Protein AF-A0A453P0H4-F1 (afdb_monomer)

Sequence (192 aa):
GTLDEPIKSQIISVLSLSHDERESWRRAFYHGPAFPTMSKILLGNIALKWLRQIHNTVRKEVYDSFFVRGPPTEVIQALVPALSQNENSKEDHNIFCLNIERLLILCLLENKGVGQIVAEFMFLNKHNDGVLNPDRTTFISRLAQLLASVPDKARMGASSALTASSFFKSVVSQLLVRAEEAAIESSANKEF

Organism: Aegilops tauschii subsp. strangulata (NCBI:txid200361)

Mean predicted aligned error: 8.61 Å

Nearest PDB structures (foldseek):
  4oyd-assembly2_D  TM=3.929E-01  e=6.342E+00  synthetic construct
  8bqs-assembly1_A8  TM=2.628E-01  e=3.756E+00  Tetrahymena thermophila SB210
  8uic-assembly1_T  TM=2.381E-01  e=4.131E+00  Drosophila melanogaster

InterPro domains:
  IPR051970 Telomere Length Regulation TEL2 [PTHR15830] (18-187)

Structure (mmCIF, N/CA/C/O backbone):
data_AF-A0A453P0H4-F1
#
_entry.id   AF-A0A453P0H4-F1
#
loop_
_atom_site.group_PDB
_atom_site.id
_atom_site.type_symbol
_atom_site.label_atom_id
_atom_site.label_alt_id
_atom_site.label_comp_id
_atom_site.label_asym_id
_atom_site.label_entity_id
_atom_site.label_seq_id
_atom_site.pdbx_PDB_ins_code
_atom_site.Cartn_x
_atom_site.Cartn_y
_atom_site.Cartn_z
_atom_site.occupancy
_atom_site.B_iso_or_equiv
_atom_site.auth_seq_id
_atom_site.auth_comp_id
_atom_site.auth_asym_id
_atom_site.auth_atom_id
_atom_site.pdbx_PDB_model_num
ATOM 1 N N . GLY A 1 1 ? -6.564 -26.591 21.663 1.00 39.91 1 GLY A N 1
ATOM 2 C CA . GLY A 1 1 ? -7.314 -27.007 20.468 1.00 39.91 1 GLY A CA 1
ATOM 3 C C . GLY A 1 1 ? -6.392 -27.817 19.595 1.00 39.91 1 GLY A C 1
ATOM 4 O O . GLY A 1 1 ? -5.391 -27.282 19.142 1.00 39.91 1 GLY A O 1
ATOM 5 N N . THR A 1 2 ? -6.658 -29.108 19.454 1.00 47.84 2 THR A N 1
ATOM 6 C CA . THR A 1 2 ? -5.896 -30.023 18.600 1.00 47.84 2 THR A CA 1
ATOM 7 C C . THR A 1 2 ? -6.342 -29.801 17.160 1.00 47.84 2 THR A C 1
ATOM 9 O O . THR A 1 2 ? -7.517 -29.973 16.856 1.00 47.84 2 THR A O 1
ATOM 12 N N . LEU A 1 3 ? -5.430 -29.347 16.295 1.00 51.34 3 LEU A N 1
ATOM 13 C CA . LEU A 1 3 ? -5.695 -29.259 14.858 1.00 51.34 3 LEU A CA 1
ATOM 14 C C . LEU A 1 3 ? -6.060 -30.650 14.326 1.00 51.34 3 LEU A C 1
ATOM 16 O O . LEU A 1 3 ? -5.331 -31.608 14.596 1.00 51.34 3 LEU A O 1
ATOM 20 N N . ASP A 1 4 ? -7.162 -30.717 13.584 1.00 68.19 4 ASP A N 1
ATOM 21 C CA . ASP A 1 4 ? -7.709 -31.942 13.005 1.00 68.19 4 ASP A CA 1
ATOM 22 C C . ASP A 1 4 ? -6.695 -32.589 12.038 1.00 68.19 4 ASP A C 1
ATOM 24 O O . ASP A 1 4 ? -6.028 -31.891 11.265 1.00 68.19 4 ASP A O 1
ATOM 28 N N . GLU A 1 5 ? -6.555 -33.918 12.088 1.00 66.81 5 GLU A N 1
ATOM 29 C CA . GLU A 1 5 ? -5.586 -34.702 11.290 1.00 66.81 5 GLU A CA 1
ATOM 30 C C . GLU A 1 5 ? -5.612 -34.396 9.773 1.00 66.81 5 GLU A C 1
ATOM 32 O O . GLU A 1 5 ? -4.540 -34.252 9.174 1.00 66.81 5 GLU A O 1
ATOM 37 N N . PRO A 1 6 ? -6.779 -34.179 9.129 1.00 62.62 6 PRO A N 1
ATOM 38 C CA . PRO A 1 6 ? -6.831 -33.819 7.713 1.00 62.62 6 PRO A CA 1
ATOM 39 C C . PRO A 1 6 ? -6.143 -32.482 7.416 1.00 62.62 6 PRO A C 1
ATOM 41 O O . PRO A 1 6 ? -5.400 -32.366 6.443 1.00 62.62 6 PRO A O 1
ATOM 44 N N . ILE A 1 7 ? -6.322 -31.483 8.284 1.00 59.56 7 ILE A N 1
ATOM 45 C CA . ILE A 1 7 ? -5.723 -30.153 8.115 1.00 59.56 7 ILE A CA 1
ATOM 46 C C . ILE A 1 7 ? -4.207 -30.239 8.313 1.00 59.56 7 ILE A C 1
ATOM 48 O O . ILE A 1 7 ? -3.450 -29.653 7.541 1.00 59.56 7 ILE A O 1
ATOM 52 N N . LYS A 1 8 ? -3.740 -31.023 9.294 1.00 59.09 8 LYS A N 1
ATOM 53 C CA . LYS A 1 8 ? -2.304 -31.292 9.468 1.00 59.09 8 LYS A CA 1
ATOM 54 C C . LYS A 1 8 ? -1.695 -31.952 8.236 1.00 59.09 8 LYS A C 1
ATOM 56 O O . LYS A 1 8 ? -0.640 -31.511 7.788 1.00 59.09 8 LYS A O 1
ATOM 61 N N . SER A 1 9 ? -2.359 -32.962 7.672 1.00 66.31 9 SER A N 1
ATOM 62 C CA . SER A 1 9 ? -1.872 -33.659 6.477 1.00 66.31 9 SER A CA 1
ATOM 63 C C . SER A 1 9 ? -1.770 -32.729 5.259 1.00 66.31 9 SER A C 1
ATOM 65 O O . SER A 1 9 ? -0.768 -32.768 4.548 1.00 66.31 9 SER A O 1
ATOM 67 N N . GLN A 1 10 ? -2.726 -31.808 5.088 1.00 62.94 10 GLN A N 1
ATOM 68 C CA . GLN A 1 10 ? -2.690 -30.785 4.037 1.00 62.94 10 GLN A CA 1
ATOM 69 C C . GLN A 1 10 ? -1.586 -29.743 4.267 1.00 62.94 10 GLN A C 1
ATOM 71 O O . GLN A 1 10 ? -0.913 -29.328 3.324 1.00 62.94 10 GLN A O 1
ATOM 76 N N . ILE A 1 11 ? -1.347 -29.335 5.517 1.00 62.31 11 ILE A N 1
ATOM 77 C CA . ILE A 1 11 ? -0.236 -28.434 5.856 1.00 62.31 11 ILE A CA 1
ATOM 78 C C . ILE A 1 11 ? 1.105 -29.110 5.544 1.00 62.31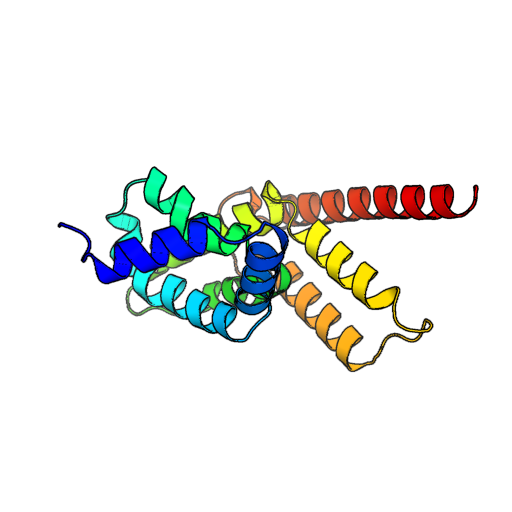 11 ILE A C 1
ATOM 80 O O . ILE A 1 11 ? 1.979 -28.486 4.945 1.00 62.31 11 ILE A O 1
ATOM 84 N N . ILE A 1 12 ? 1.261 -30.391 5.887 1.00 61.78 12 ILE A N 1
ATOM 85 C CA . ILE A 1 12 ? 2.471 -31.169 5.590 1.00 61.78 12 ILE A CA 1
ATOM 86 C C . ILE A 1 12 ? 2.663 -31.326 4.074 1.00 61.78 12 ILE A C 1
ATOM 88 O O . ILE A 1 12 ? 3.781 -31.146 3.593 1.00 61.78 12 ILE A O 1
ATOM 92 N N . SER A 1 13 ? 1.597 -31.560 3.299 1.00 62.91 13 SER A N 1
ATOM 93 C CA . SER A 1 13 ? 1.700 -31.637 1.834 1.00 62.91 13 SER A CA 1
ATOM 94 C C . SER A 1 13 ? 2.050 -30.293 1.179 1.00 62.91 13 SER A C 1
ATOM 96 O O . SER A 1 13 ? 2.750 -30.254 0.170 1.00 62.91 13 SER A O 1
ATOM 98 N N . VAL A 1 14 ? 1.620 -29.169 1.764 1.00 60.38 14 VAL A N 1
ATOM 99 C CA . VAL A 1 14 ? 2.043 -27.825 1.326 1.00 60.38 14 VAL A CA 1
ATOM 100 C C . VAL A 1 14 ? 3.512 -27.565 1.682 1.00 60.38 14 VAL A C 1
ATOM 102 O O . VAL A 1 14 ? 4.233 -26.932 0.911 1.00 60.38 14 VAL A O 1
ATOM 105 N N . LEU A 1 15 ? 3.984 -28.079 2.821 1.00 62.16 15 LEU A N 1
ATOM 106 C CA . LEU A 1 15 ? 5.393 -28.004 3.221 1.00 62.16 15 LEU A CA 1
ATOM 107 C C . LEU A 1 15 ? 6.310 -28.868 2.339 1.00 62.16 15 LEU A C 1
ATOM 109 O O . LEU A 1 15 ? 7.496 -28.556 2.245 1.00 62.16 15 LEU A O 1
ATOM 113 N N . SER A 1 16 ? 5.775 -29.896 1.668 1.00 72.00 16 SER A N 1
ATOM 114 C CA . SER A 1 16 ? 6.513 -30.726 0.702 1.00 72.00 16 SER A CA 1
ATOM 115 C C . SER A 1 16 ? 6.584 -30.158 -0.720 1.00 72.00 16 SER A C 1
ATOM 117 O O . SER A 1 16 ? 7.247 -30.751 -1.566 1.00 72.00 16 SER A O 1
ATOM 119 N N . LEU A 1 17 ? 5.922 -29.030 -1.000 1.00 75.19 17 LEU A N 1
ATOM 120 C CA . LEU A 1 17 ? 5.993 -28.386 -2.312 1.00 75.19 17 LEU A CA 1
ATOM 121 C C . LEU A 1 17 ? 7.403 -27.852 -2.594 1.00 75.19 17 LEU A C 1
ATOM 123 O O . LEU A 1 17 ? 8.070 -27.284 -1.717 1.00 75.19 17 LEU A O 1
ATOM 127 N N . SER A 1 18 ? 7.823 -27.952 -3.853 1.00 82.62 18 SER A N 1
ATOM 128 C CA . SER A 1 18 ? 9.046 -27.308 -4.327 1.00 82.62 18 SER A CA 1
ATOM 129 C C . SER A 1 18 ? 8.979 -25.785 -4.141 1.00 82.62 18 SER A C 1
ATOM 131 O O . SER A 1 18 ? 7.926 -25.188 -3.886 1.00 82.62 18 SER A O 1
ATOM 133 N N . HIS A 1 19 ? 10.132 -25.120 -4.207 1.00 82.62 19 HIS A N 1
ATOM 134 C CA . HIS A 1 19 ? 10.176 -23.658 -4.142 1.00 82.62 19 HIS A CA 1
ATOM 135 C C . HIS A 1 19 ? 9.329 -23.016 -5.256 1.00 82.62 19 HIS A C 1
ATOM 137 O O . HIS A 1 19 ? 8.535 -22.119 -4.978 1.00 82.62 19 HIS A O 1
ATOM 143 N N . ASP A 1 20 ? 9.439 -23.534 -6.478 1.00 84.56 20 ASP A N 1
ATOM 144 C CA . ASP A 1 20 ? 8.778 -22.971 -7.657 1.00 84.56 20 ASP A CA 1
ATOM 145 C C . ASP A 1 20 ? 7.263 -23.175 -7.625 1.00 84.56 20 ASP A C 1
ATOM 147 O O . ASP A 1 20 ? 6.507 -22.265 -7.964 1.00 84.56 20 ASP A O 1
ATOM 151 N N . GLU A 1 21 ? 6.795 -24.325 -7.131 1.00 83.19 21 GLU A N 1
ATOM 152 C CA . GLU A 1 21 ? 5.368 -24.542 -6.895 1.00 83.19 21 GLU A CA 1
ATOM 153 C C . GLU A 1 21 ? 4.841 -23.552 -5.857 1.00 83.19 21 GLU A C 1
ATOM 155 O O . GLU A 1 21 ? 3.868 -22.850 -6.125 1.00 83.19 21 GLU A O 1
ATOM 160 N N . ARG A 1 22 ? 5.498 -23.427 -4.695 1.00 81.94 22 ARG A N 1
ATOM 161 C CA . ARG A 1 22 ? 5.070 -22.474 -3.654 1.00 81.94 22 ARG A CA 1
ATOM 162 C C . ARG A 1 22 ? 5.013 -21.045 -4.177 1.00 81.94 22 ARG A C 1
ATOM 164 O O . ARG A 1 22 ? 4.087 -20.316 -3.825 1.00 81.94 22 ARG A O 1
ATOM 171 N N . GLU A 1 23 ? 5.965 -20.654 -5.016 1.00 82.88 23 GLU A N 1
ATOM 172 C CA . GLU A 1 23 ? 5.977 -19.333 -5.636 1.00 82.88 23 GLU A CA 1
ATOM 173 C C . GLU A 1 23 ? 4.855 -19.166 -6.673 1.00 82.88 23 GLU A C 1
ATOM 175 O O . GLU A 1 23 ? 4.197 -18.129 -6.698 1.00 82.88 23 GLU A O 1
ATOM 180 N N . SER A 1 24 ? 4.550 -20.200 -7.461 1.00 83.94 24 SER A N 1
ATOM 181 C CA . SER A 1 24 ? 3.411 -20.204 -8.389 1.00 83.94 24 SER A CA 1
ATOM 182 C C . SER A 1 24 ? 2.072 -20.033 -7.659 1.00 83.94 24 SER A C 1
ATOM 184 O O . SER A 1 24 ? 1.278 -19.154 -8.001 1.00 83.94 24 SER A O 1
ATOM 186 N N . TRP A 1 25 ? 1.848 -20.799 -6.585 1.00 82.69 25 TRP A N 1
ATOM 187 C CA . TRP A 1 25 ? 0.653 -20.680 -5.741 1.00 82.69 25 TRP A CA 1
ATOM 188 C C . TRP A 1 25 ? 0.562 -19.310 -5.068 1.00 82.69 25 TRP A C 1
ATOM 190 O O . TRP A 1 25 ? -0.506 -18.694 -5.052 1.00 82.69 25 TRP A O 1
ATOM 200 N N . ARG A 1 26 ? 1.688 -18.805 -4.545 1.00 82.56 26 ARG A N 1
ATOM 201 C CA . ARG A 1 26 ? 1.773 -17.456 -3.978 1.00 82.56 26 ARG A CA 1
ATOM 202 C C . ARG A 1 26 ? 1.361 -16.423 -5.021 1.00 82.56 26 ARG A C 1
ATOM 204 O O . ARG A 1 26 ? 0.487 -15.609 -4.741 1.00 82.56 26 ARG A O 1
ATOM 211 N N . ARG A 1 27 ? 1.923 -16.488 -6.229 1.00 82.50 27 ARG A N 1
ATOM 212 C CA . ARG A 1 27 ? 1.607 -15.564 -7.320 1.00 82.50 27 ARG A CA 1
ATOM 213 C C . ARG A 1 27 ? 0.128 -15.618 -7.700 1.00 82.50 27 ARG A C 1
ATOM 215 O O . ARG A 1 27 ? -0.497 -14.566 -7.805 1.00 82.50 27 ARG A O 1
ATOM 222 N N . ALA A 1 28 ? -0.442 -16.814 -7.845 1.00 83.88 28 ALA A N 1
ATOM 223 C CA . ALA A 1 28 ? -1.856 -16.998 -8.174 1.00 83.88 28 ALA A CA 1
ATOM 224 C C . ALA A 1 28 ? -2.792 -16.410 -7.105 1.00 83.88 28 ALA A C 1
ATOM 226 O O . ALA A 1 28 ? -3.813 -15.806 -7.432 1.00 83.88 28 ALA A O 1
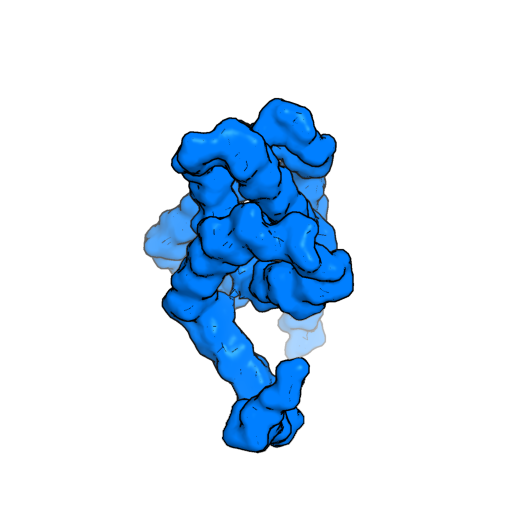ATOM 227 N N . PHE A 1 29 ? -2.436 -16.551 -5.827 1.00 85.50 29 PHE A N 1
ATOM 228 C CA . PHE A 1 29 ? -3.208 -15.989 -4.725 1.00 85.50 29 PHE A CA 1
ATOM 229 C C . PHE A 1 29 ? -3.092 -14.459 -4.652 1.00 85.50 29 PHE A C 1
ATOM 231 O O . PHE A 1 29 ? -4.104 -13.764 -4.553 1.00 85.50 29 PHE A O 1
ATOM 238 N N . TYR A 1 30 ? -1.866 -13.934 -4.707 1.00 84.75 30 TYR A N 1
ATOM 239 C CA . TYR A 1 30 ? -1.572 -12.523 -4.454 1.00 84.75 30 TYR A CA 1
ATOM 240 C C . TYR A 1 30 ? -1.873 -11.595 -5.632 1.00 84.75 30 TYR A C 1
ATOM 242 O O . TYR A 1 30 ? -2.305 -10.472 -5.402 1.00 84.75 30 TYR A O 1
ATOM 250 N N . HIS A 1 31 ? -1.695 -12.058 -6.870 1.00 79.94 31 HIS A N 1
ATOM 251 C CA . HIS A 1 31 ? -2.035 -11.293 -8.079 1.00 79.94 31 HIS A CA 1
ATOM 252 C C . HIS A 1 31 ? -3.416 -11.657 -8.649 1.00 79.94 31 HIS A C 1
ATOM 254 O O . HIS A 1 31 ? -3.794 -11.189 -9.721 1.00 79.94 31 HIS A O 1
ATOM 260 N N . GLY A 1 32 ? -4.158 -12.529 -7.965 1.00 80.00 32 GLY A N 1
ATOM 261 C CA . GLY A 1 32 ? -5.503 -12.942 -8.348 1.00 80.00 32 GLY A CA 1
ATOM 262 C C . GLY A 1 32 ? -6.611 -12.200 -7.585 1.00 80.00 32 GLY A C 1
ATOM 263 O O . GLY A 1 32 ? -6.350 -11.417 -6.671 1.00 80.00 32 GLY A O 1
ATOM 264 N N . PRO A 1 33 ? -7.890 -12.513 -7.871 1.00 82.56 33 PRO A N 1
ATOM 265 C CA . PRO A 1 33 ? -9.048 -11.893 -7.210 1.00 82.56 33 PRO A CA 1
ATOM 266 C C . PRO A 1 33 ? -9.165 -12.229 -5.708 1.00 82.56 33 PRO A C 1
ATOM 268 O O . PRO A 1 33 ? -9.975 -11.635 -4.984 1.00 82.56 33 PRO A O 1
ATOM 271 N N . ALA A 1 34 ? -8.361 -13.182 -5.224 1.00 87.88 34 ALA A N 1
ATOM 272 C CA . ALA A 1 34 ? -8.333 -13.587 -3.827 1.00 87.88 34 ALA A CA 1
ATOM 273 C C . ALA A 1 34 ? -7.776 -12.480 -2.922 1.00 87.88 34 ALA A C 1
ATOM 275 O O . ALA A 1 34 ? -8.335 -12.246 -1.848 1.00 87.88 34 ALA A O 1
ATOM 276 N N . PHE A 1 35 ? -6.735 -11.759 -3.353 1.00 90.25 35 PHE A N 1
ATOM 277 C CA . PHE A 1 35 ? -6.102 -10.742 -2.516 1.00 90.25 35 PHE A CA 1
ATOM 278 C C . PHE A 1 35 ? -7.035 -9.569 -2.168 1.00 90.25 35 PHE A C 1
ATOM 280 O O . PHE A 1 35 ? -7.180 -9.286 -0.972 1.00 90.25 35 PHE A O 1
ATOM 287 N N . PRO A 1 36 ? -7.742 -8.922 -3.121 1.00 88.25 36 PRO A N 1
ATOM 288 C CA . PRO A 1 36 ? -8.686 -7.853 -2.787 1.00 88.25 36 PRO A CA 1
ATOM 289 C C . PRO A 1 36 ? -9.805 -8.320 -1.853 1.00 88.25 36 PRO A C 1
ATOM 291 O O . PRO A 1 36 ? -10.199 -7.604 -0.930 1.00 88.25 36 PRO A O 1
ATOM 294 N N . THR A 1 37 ? -10.306 -9.539 -2.067 1.00 89.69 37 THR A N 1
ATOM 295 C CA . THR A 1 37 ? -11.354 -10.141 -1.232 1.00 89.69 37 THR A CA 1
ATOM 296 C C . THR A 1 37 ? -10.862 -10.360 0.195 1.00 89.69 37 THR A C 1
ATOM 298 O O . THR A 1 37 ? -11.501 -9.920 1.151 1.00 89.69 37 THR A O 1
ATOM 301 N N . MET A 1 38 ? -9.695 -10.986 0.346 1.00 90.88 38 MET A N 1
ATOM 302 C CA . MET A 1 38 ? -9.118 -11.281 1.652 1.00 90.88 38 MET A CA 1
ATOM 303 C C . MET A 1 38 ? -8.711 -10.004 2.392 1.00 90.88 38 MET A C 1
ATOM 305 O O . MET A 1 38 ? -8.959 -9.890 3.588 1.00 90.88 38 MET A O 1
ATOM 309 N N . SER A 1 39 ? -8.181 -9.004 1.682 1.00 91.00 39 SER A N 1
ATOM 310 C CA . SER A 1 39 ? -7.841 -7.694 2.249 1.00 91.00 39 SER A CA 1
ATOM 311 C C . SER A 1 39 ? -9.059 -7.015 2.870 1.00 91.00 39 SER A C 1
ATOM 313 O O . SER A 1 39 ? -8.983 -6.538 3.999 1.00 91.00 39 SER A O 1
ATOM 315 N N . LYS A 1 40 ? -10.211 -7.025 2.183 1.00 87.44 40 LYS A N 1
ATOM 316 C CA . LYS A 1 40 ? -11.466 -6.470 2.720 1.00 87.44 40 LYS A CA 1
ATOM 317 C C . LYS A 1 40 ? -11.912 -7.190 3.993 1.00 87.44 40 LYS A C 1
ATOM 319 O O . LYS A 1 40 ? -12.309 -6.532 4.950 1.00 87.44 40 LYS A O 1
ATOM 324 N N . ILE A 1 41 ? -11.820 -8.521 4.024 1.00 87.31 41 ILE A N 1
ATOM 325 C CA . ILE A 1 41 ? -12.167 -9.327 5.206 1.00 87.31 41 ILE A CA 1
ATOM 326 C C . ILE A 1 41 ? -11.209 -9.025 6.365 1.00 87.31 41 ILE A C 1
ATOM 328 O O . ILE A 1 41 ? -11.655 -8.814 7.493 1.00 87.31 41 ILE A O 1
ATOM 332 N N . LEU A 1 42 ? -9.903 -8.980 6.098 1.00 88.62 42 LEU A N 1
ATOM 333 C CA . LEU A 1 42 ? -8.877 -8.707 7.102 1.00 88.62 42 LEU A CA 1
ATOM 334 C C . LEU A 1 42 ? -9.035 -7.308 7.699 1.00 88.62 42 LEU A C 1
ATOM 336 O O . LEU A 1 42 ? -9.012 -7.168 8.920 1.00 88.62 42 LEU A O 1
ATOM 340 N N . LEU A 1 43 ? -9.249 -6.295 6.858 1.00 87.38 43 LEU A N 1
ATOM 341 C CA . LEU A 1 43 ? -9.463 -4.921 7.300 1.00 87.38 43 LEU A CA 1
ATOM 342 C C . LEU A 1 43 ? -10.788 -4.790 8.066 1.00 87.38 43 LEU A C 1
ATOM 344 O O . LEU A 1 43 ? -10.778 -4.373 9.216 1.00 87.38 43 LEU A O 1
ATOM 348 N N . GLY A 1 44 ? -11.920 -5.196 7.490 1.00 77.25 44 GLY A N 1
ATOM 349 C CA . GLY A 1 44 ? -13.229 -4.949 8.106 1.00 77.25 44 GLY A CA 1
ATOM 350 C C . GLY A 1 44 ? -13.553 -5.847 9.305 1.00 77.25 44 GLY A C 1
ATOM 351 O O . GLY A 1 44 ? -14.114 -5.391 10.295 1.00 77.25 44 GLY A O 1
ATOM 352 N N . ASN A 1 45 ? -13.207 -7.136 9.255 1.00 74.50 45 ASN A N 1
ATOM 353 C CA . ASN A 1 45 ? -13.642 -8.090 10.283 1.00 74.50 45 ASN A CA 1
ATOM 354 C C . ASN A 1 45 ? -12.561 -8.375 11.325 1.00 74.50 45 ASN A C 1
ATOM 356 O O . ASN A 1 45 ? -12.859 -8.461 12.518 1.00 74.50 45 ASN A O 1
ATOM 360 N N . ILE A 1 46 ? -11.312 -8.537 10.884 1.00 72.88 46 ILE A N 1
ATOM 361 C CA . ILE A 1 46 ? -10.211 -8.947 11.763 1.00 72.88 46 ILE A CA 1
ATOM 362 C C . ILE A 1 46 ? -9.568 -7.726 12.426 1.00 72.88 46 ILE A C 1
ATOM 364 O O . ILE A 1 46 ? -9.303 -7.767 13.630 1.00 72.88 46 ILE A O 1
ATOM 368 N N . ALA A 1 47 ? -9.378 -6.620 11.700 1.00 72.81 47 ALA A N 1
ATOM 369 C CA . ALA A 1 47 ? -8.725 -5.443 12.266 1.00 72.81 47 ALA A CA 1
ATOM 370 C C . ALA A 1 47 ? -9.511 -4.831 13.432 1.00 72.81 47 ALA A C 1
ATOM 372 O O . ALA A 1 47 ? -8.930 -4.505 14.465 1.00 72.81 47 ALA A O 1
ATOM 373 N N . LEU A 1 48 ? -10.835 -4.745 13.304 1.00 67.44 48 LEU A N 1
ATOM 374 C CA . LEU A 1 48 ? -11.692 -4.119 14.313 1.00 67.44 48 LEU A CA 1
ATOM 375 C C . LEU A 1 48 ? -11.867 -4.968 15.571 1.00 67.44 48 LEU A C 1
ATOM 377 O O . LEU A 1 48 ? -11.877 -4.443 16.682 1.00 67.44 48 LEU A O 1
ATOM 381 N N . LYS A 1 49 ? -12.004 -6.287 15.403 1.00 71.56 49 LYS A N 1
ATOM 382 C CA . LYS A 1 49 ? -12.413 -7.191 16.490 1.00 71.56 49 LYS A CA 1
ATOM 383 C C . LYS A 1 49 ? -11.254 -7.968 17.101 1.00 71.56 49 LYS A C 1
ATOM 385 O O . LYS A 1 49 ? -11.293 -8.294 18.282 1.00 71.56 49 LYS A O 1
ATOM 390 N N . TRP A 1 50 ? -10.228 -8.273 16.310 1.00 72.38 50 TRP A N 1
ATOM 391 C CA . TRP A 1 50 ? -9.192 -9.236 16.679 1.00 72.38 50 TRP A CA 1
ATOM 392 C C . TRP A 1 50 ? -7.833 -8.597 16.953 1.00 72.38 50 TRP A C 1
ATOM 394 O O . TRP A 1 50 ? -7.117 -9.073 17.829 1.00 72.38 50 TRP A O 1
ATOM 404 N N . LEU A 1 51 ? -7.475 -7.483 16.301 1.00 72.00 51 LEU A N 1
ATOM 405 C CA . LEU A 1 51 ? -6.155 -6.863 16.515 1.00 72.00 51 LEU A CA 1
ATOM 406 C C . LEU A 1 51 ? -5.898 -6.425 17.962 1.00 72.00 51 LEU A C 1
ATOM 408 O O . LEU A 1 51 ? -4.749 -6.440 18.392 1.00 72.00 51 LEU A O 1
ATOM 412 N N . ARG A 1 52 ? -6.946 -6.074 18.721 1.00 70.00 52 ARG A N 1
ATOM 413 C CA . ARG A 1 52 ? -6.827 -5.740 20.154 1.00 70.00 52 ARG A CA 1
ATOM 414 C C . ARG A 1 52 ? -6.504 -6.958 21.026 1.00 70.00 52 ARG A C 1
ATOM 416 O O . ARG A 1 52 ? -6.052 -6.790 22.151 1.00 70.00 52 ARG A O 1
ATOM 423 N N . GLN A 1 53 ? -6.774 -8.163 20.527 1.00 73.62 53 GLN A N 1
ATOM 424 C CA . GLN A 1 53 ? -6.744 -9.411 21.292 1.00 73.62 53 GLN A CA 1
ATOM 425 C C . GLN A 1 53 ? -5.589 -10.336 20.889 1.00 73.62 53 GLN A C 1
ATOM 427 O O . GLN A 1 53 ? -5.243 -11.240 21.647 1.00 73.62 53 GLN A O 1
ATOM 432 N N . ILE A 1 54 ? -4.980 -10.135 19.716 1.00 75.19 54 ILE A N 1
ATOM 433 C CA . ILE A 1 54 ? -3.869 -10.975 19.259 1.00 75.19 54 ILE A CA 1
ATOM 434 C C . ILE A 1 54 ? -2.517 -10.476 19.777 1.00 75.19 54 ILE A C 1
ATOM 436 O O . ILE A 1 54 ? -2.235 -9.278 19.823 1.00 75.19 54 ILE A O 1
ATOM 440 N N . HIS A 1 55 ? -1.640 -11.422 20.119 1.00 80.00 55 HIS A N 1
ATOM 441 C CA . HIS A 1 55 ? -0.266 -11.120 20.511 1.00 80.00 55 HIS A CA 1
ATOM 442 C C . HIS A 1 55 ? 0.501 -10.447 19.362 1.00 80.00 55 HIS A C 1
ATOM 444 O O . HIS A 1 55 ? 0.288 -10.754 18.185 1.00 80.00 55 HIS A O 1
ATOM 450 N N . ASN A 1 56 ? 1.454 -9.574 19.700 1.00 80.62 56 ASN A N 1
ATOM 451 C CA . ASN A 1 56 ? 2.231 -8.812 18.717 1.00 80.62 56 ASN A CA 1
ATOM 452 C C . ASN A 1 56 ? 2.938 -9.715 17.688 1.00 80.62 56 ASN A C 1
ATOM 454 O O . ASN A 1 56 ? 3.008 -9.369 16.512 1.00 80.62 56 ASN A O 1
ATOM 458 N N . THR A 1 57 ? 3.418 -10.886 18.116 1.00 82.50 57 THR A N 1
ATOM 459 C CA . THR A 1 57 ? 4.032 -11.893 17.233 1.00 82.50 57 THR A CA 1
ATOM 460 C C . THR A 1 57 ? 3.055 -12.385 16.169 1.00 82.50 57 THR A C 1
ATOM 462 O O . THR A 1 57 ? 3.362 -12.324 14.986 1.00 82.50 57 THR A O 1
ATOM 465 N N . VAL A 1 58 ? 1.843 -12.776 16.573 1.00 81.75 58 VAL A N 1
ATOM 466 C CA . VAL A 1 58 ? 0.815 -13.300 15.658 1.00 81.75 58 VAL A CA 1
ATOM 467 C C . VAL A 1 58 ? 0.378 -12.226 14.665 1.00 81.75 58 VAL A C 1
ATOM 469 O O . VAL A 1 58 ? 0.224 -12.501 13.476 1.00 81.75 58 VAL A O 1
ATOM 472 N N . ARG A 1 59 ? 0.243 -10.975 15.126 1.00 87.00 59 ARG A N 1
ATOM 473 C CA . ARG A 1 59 ? -0.021 -9.843 14.232 1.00 87.00 59 ARG A CA 1
ATOM 474 C C . ARG A 1 59 ? 1.065 -9.716 13.166 1.00 87.00 59 ARG A C 1
ATOM 476 O O . ARG A 1 59 ? 0.731 -9.606 11.994 1.00 87.00 59 ARG A O 1
ATOM 483 N N . LYS A 1 60 ? 2.341 -9.757 13.556 1.00 87.12 60 LYS A N 1
ATOM 484 C CA . LYS A 1 60 ? 3.466 -9.620 12.620 1.00 87.12 60 LYS A CA 1
ATOM 485 C C . LYS A 1 60 ? 3.542 -10.779 11.622 1.00 87.12 60 LYS A C 1
ATOM 487 O O . LYS A 1 60 ? 3.723 -10.554 10.430 1.00 87.12 60 LYS A O 1
ATOM 492 N N . GLU A 1 61 ? 3.393 -12.009 12.103 1.00 86.00 61 GLU A N 1
ATOM 493 C CA . GLU A 1 61 ? 3.592 -13.217 11.294 1.00 86.00 61 GLU A CA 1
ATOM 494 C C . GLU A 1 61 ? 2.430 -13.526 10.353 1.00 86.00 61 GLU A C 1
ATOM 496 O O . GLU A 1 61 ? 2.649 -14.097 9.288 1.00 86.00 61 GLU A O 1
ATOM 501 N N . VAL A 1 62 ? 1.205 -13.141 10.720 1.00 85.38 62 VAL A N 1
ATOM 502 C CA . VAL A 1 62 ? 0.007 -13.461 9.935 1.00 85.38 62 VAL A CA 1
ATOM 503 C C . VAL A 1 62 ? -0.553 -12.210 9.275 1.00 85.38 62 VAL A C 1
ATOM 505 O O . VAL A 1 62 ? -0.601 -12.117 8.051 1.00 85.38 62 VAL A O 1
ATOM 508 N N . TYR A 1 63 ? -0.965 -11.237 10.087 1.00 89.69 63 TYR A N 1
ATOM 509 C CA . TYR A 1 63 ? -1.709 -10.079 9.603 1.00 89.69 63 TYR A CA 1
ATOM 510 C C . TYR A 1 63 ? -0.815 -9.121 8.807 1.00 89.69 63 TYR A C 1
ATOM 512 O O . TYR A 1 63 ? -1.110 -8.817 7.658 1.00 89.69 63 TYR A O 1
ATOM 520 N N . ASP A 1 64 ? 0.308 -8.689 9.378 1.00 92.62 64 ASP A N 1
ATOM 521 C CA . ASP A 1 64 ? 1.242 -7.778 8.710 1.00 92.62 64 ASP A CA 1
ATOM 522 C C . ASP A 1 64 ? 1.914 -8.464 7.524 1.00 92.62 64 ASP A C 1
ATOM 524 O O . ASP A 1 64 ? 2.025 -7.878 6.449 1.00 92.62 64 ASP A O 1
ATOM 528 N N . SER A 1 65 ? 2.315 -9.729 7.702 1.00 91.44 65 SER A N 1
ATOM 529 C CA . SER A 1 65 ? 2.940 -10.522 6.645 1.00 91.44 65 SER A CA 1
ATOM 530 C C . SER A 1 65 ? 2.050 -10.648 5.410 1.00 91.44 65 SER A C 1
ATOM 532 O O . SER A 1 65 ? 2.569 -10.598 4.297 1.00 91.44 65 SER A O 1
ATOM 534 N N . PHE A 1 66 ? 0.725 -10.751 5.583 1.00 92.56 66 PHE A N 1
ATOM 535 C CA . PHE A 1 66 ? -0.211 -10.776 4.462 1.00 92.56 66 PHE A CA 1
ATOM 536 C C . PHE A 1 66 ? -0.070 -9.533 3.573 1.00 92.56 66 PHE A C 1
ATOM 538 O O . PHE A 1 66 ? 0.056 -9.683 2.361 1.00 92.56 66 PHE A O 1
ATOM 545 N N . PHE A 1 67 ? -0.040 -8.331 4.158 1.00 94.31 67 PHE A N 1
ATOM 546 C CA . PHE A 1 67 ? 0.083 -7.084 3.394 1.00 94.31 67 PHE A CA 1
ATOM 547 C C . PHE A 1 67 ? 1.509 -6.850 2.888 1.00 94.31 67 PHE A C 1
ATOM 549 O O . PHE A 1 67 ? 1.680 -6.441 1.747 1.00 94.31 67 PHE A O 1
ATOM 556 N N . VAL A 1 68 ? 2.533 -7.163 3.689 1.00 93.56 68 VAL A N 1
ATOM 557 C CA . VAL A 1 68 ? 3.947 -6.986 3.301 1.00 93.56 68 VAL A CA 1
ATOM 558 C C . VAL A 1 68 ? 4.342 -7.890 2.134 1.00 93.56 68 VAL A C 1
ATOM 560 O O . VAL A 1 68 ? 5.138 -7.488 1.292 1.00 93.56 68 VAL A O 1
ATOM 563 N N . ARG A 1 69 ? 3.805 -9.113 2.079 1.00 90.38 69 ARG A N 1
ATOM 564 C CA . ARG A 1 69 ? 4.045 -10.055 0.972 1.00 90.38 69 ARG A CA 1
ATOM 565 C C . ARG A 1 69 ? 3.105 -9.840 -0.214 1.00 90.38 69 ARG A C 1
ATOM 567 O O . ARG A 1 69 ? 3.280 -10.504 -1.232 1.00 90.38 69 ARG A O 1
ATOM 574 N N . GLY A 1 70 ? 2.096 -8.985 -0.064 1.00 90.38 70 GLY A N 1
ATOM 575 C CA . GLY A 1 70 ? 1.166 -8.663 -1.135 1.00 90.38 70 GLY A CA 1
ATOM 576 C C . GLY A 1 70 ? 1.781 -7.724 -2.172 1.00 90.38 70 GLY A C 1
ATOM 577 O O . GLY A 1 70 ? 2.700 -6.976 -1.835 1.00 90.38 70 GLY A O 1
ATOM 578 N N . PRO A 1 71 ? 1.270 -7.718 -3.417 1.00 89.62 71 PRO A N 1
ATOM 579 C CA . PRO A 1 71 ? 1.726 -6.793 -4.441 1.00 89.62 71 PRO A CA 1
ATOM 580 C C . PRO A 1 71 ? 1.438 -5.367 -3.965 1.00 89.62 71 PRO A C 1
ATOM 582 O O . PRO A 1 71 ? 0.286 -5.058 -3.636 1.00 89.62 71 PRO A O 1
ATOM 585 N N . PRO A 1 72 ? 2.433 -4.472 -3.895 1.00 92.19 72 PRO A N 1
ATOM 586 C CA . PRO A 1 72 ? 2.222 -3.131 -3.355 1.00 92.19 72 PRO A CA 1
ATOM 587 C C . PRO A 1 72 ? 1.161 -2.323 -4.115 1.00 92.19 72 PRO A C 1
ATOM 589 O O . PRO A 1 72 ? 0.480 -1.485 -3.522 1.00 92.19 72 PRO A O 1
ATOM 592 N N . THR A 1 73 ? 0.971 -2.605 -5.406 1.00 91.75 73 THR A N 1
ATOM 593 C CA . THR A 1 73 ? -0.112 -2.051 -6.231 1.00 91.75 73 THR A CA 1
ATOM 594 C C . THR A 1 73 ? -1.497 -2.414 -5.686 1.00 91.75 73 THR A C 1
ATOM 596 O O . THR A 1 73 ? -2.328 -1.527 -5.479 1.00 91.75 73 THR A O 1
ATOM 599 N N . GLU A 1 74 ? -1.722 -3.686 -5.367 1.00 91.31 74 GLU A N 1
ATOM 600 C CA . GLU A 1 74 ? -2.956 -4.185 -4.751 1.00 91.31 74 GLU A CA 1
ATOM 601 C C . GLU A 1 74 ? -3.129 -3.672 -3.312 1.00 91.31 74 GLU A C 1
ATOM 603 O O . GLU A 1 74 ? -4.220 -3.266 -2.902 1.00 91.31 74 GLU A O 1
ATOM 608 N N . VAL A 1 75 ? -2.040 -3.629 -2.537 1.00 93.94 75 VAL A N 1
ATOM 609 C CA . VAL A 1 75 ? -2.043 -3.137 -1.150 1.00 93.94 75 VAL A CA 1
ATOM 610 C C . VAL A 1 75 ? -2.530 -1.688 -1.085 1.00 93.94 75 VAL A C 1
ATOM 612 O O . VAL A 1 75 ? -3.399 -1.369 -0.276 1.00 93.94 75 VAL A O 1
ATOM 615 N N . ILE A 1 76 ? -2.031 -0.803 -1.952 1.00 93.81 76 ILE A N 1
ATOM 616 C CA . ILE A 1 76 ? -2.474 0.601 -1.995 1.00 93.81 76 ILE A CA 1
ATOM 617 C C . ILE A 1 76 ? -3.951 0.705 -2.348 1.00 93.81 76 ILE A C 1
ATOM 619 O O . ILE A 1 76 ? -4.683 1.473 -1.719 1.00 93.81 76 ILE A O 1
ATOM 623 N N . GLN A 1 77 ? -4.391 -0.064 -3.342 1.00 92.19 77 GLN A N 1
ATOM 624 C CA . GLN A 1 77 ? -5.787 -0.075 -3.771 1.00 92.19 77 GLN A CA 1
ATOM 625 C C . GLN A 1 77 ? -6.729 -0.572 -2.672 1.00 92.19 77 GLN A C 1
ATOM 627 O O . GLN A 1 77 ? -7.880 -0.142 -2.626 1.00 92.19 77 GLN A O 1
ATOM 632 N N . ALA A 1 78 ? -6.253 -1.421 -1.759 1.00 92.38 78 ALA A N 1
ATOM 633 C CA . ALA A 1 78 ? -7.013 -1.837 -0.587 1.00 92.38 78 ALA A CA 1
ATOM 634 C C . ALA A 1 78 ? -6.980 -0.790 0.544 1.00 92.38 78 ALA A C 1
ATOM 636 O O . ALA A 1 78 ? -8.026 -0.443 1.094 1.00 92.38 78 ALA A O 1
ATOM 637 N N . LEU A 1 79 ? -5.796 -0.282 0.899 1.00 93.44 79 LEU A N 1
ATOM 638 C CA . LEU A 1 79 ? -5.594 0.532 2.103 1.00 93.44 79 LEU A CA 1
ATOM 639 C C . LEU A 1 79 ? -6.048 1.989 1.942 1.00 93.4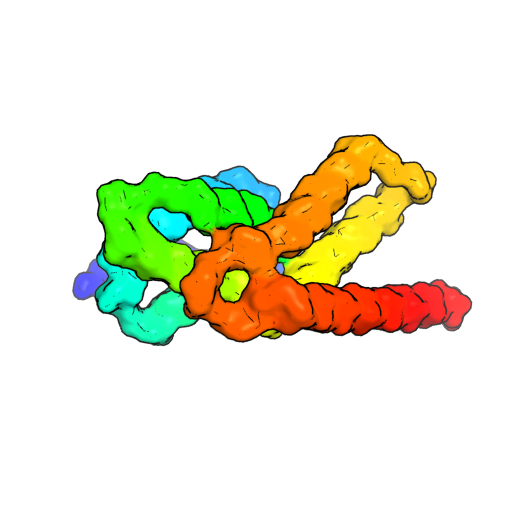4 79 LEU A C 1
ATOM 641 O O . LEU A 1 79 ? -6.697 2.535 2.832 1.00 93.44 79 LEU A O 1
ATOM 645 N N . VAL A 1 80 ? -5.731 2.639 0.819 1.00 93.44 80 VAL A N 1
ATOM 646 C CA . VAL A 1 80 ? -5.986 4.082 0.651 1.00 93.44 80 VAL A CA 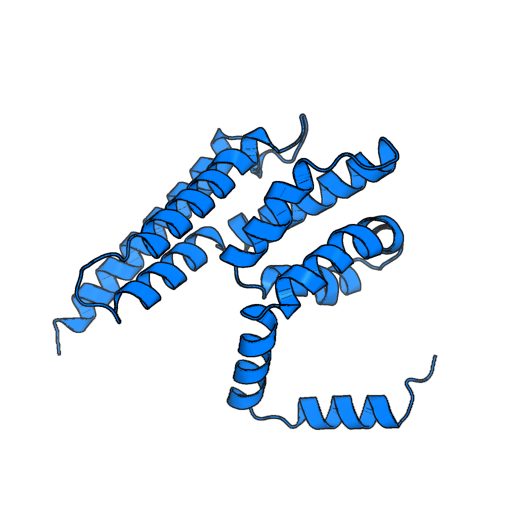1
ATOM 647 C C . VAL A 1 80 ? -7.482 4.415 0.591 1.00 93.44 80 VAL A C 1
ATOM 649 O O . VAL A 1 80 ? -7.901 5.393 1.217 1.00 93.44 80 VAL A O 1
ATOM 652 N N . PRO A 1 81 ? -8.339 3.639 -0.101 1.00 90.44 81 PRO A N 1
ATOM 653 C CA . PRO A 1 81 ? -9.783 3.852 -0.028 1.00 90.44 81 PRO A CA 1
ATOM 654 C C . PRO A 1 81 ? -10.364 3.556 1.359 1.00 90.44 81 PRO A C 1
ATOM 656 O O . PRO A 1 81 ? -11.325 4.213 1.754 1.00 90.44 81 PRO A O 1
ATOM 659 N N . ALA A 1 82 ? -9.782 2.610 2.104 1.00 88.88 82 ALA A N 1
ATOM 660 C CA . ALA A 1 82 ? -10.261 2.232 3.431 1.00 88.88 82 ALA A CA 1
ATOM 661 C C . ALA A 1 82 ? -10.121 3.370 4.460 1.00 88.88 82 ALA A C 1
ATOM 663 O O . ALA A 1 82 ? -10.997 3.515 5.304 1.00 88.88 82 ALA A O 1
ATOM 664 N N . LEU A 1 83 ? -9.115 4.249 4.331 1.00 85.50 83 LEU A N 1
ATOM 665 C CA . LEU A 1 83 ? -8.978 5.453 5.174 1.00 85.50 83 LEU A CA 1
ATOM 666 C C . LEU A 1 83 ? -10.199 6.384 5.126 1.00 85.50 83 LEU A C 1
ATOM 668 O O . LEU A 1 83 ? -10.448 7.131 6.063 1.00 85.50 83 LEU A O 1
ATOM 672 N N . SER A 1 84 ? -10.950 6.370 4.022 1.00 79.62 84 SER A N 1
ATOM 673 C CA . SER A 1 84 ? -12.117 7.237 3.829 1.00 79.62 84 SER A CA 1
ATOM 674 C C . SER A 1 84 ? -13.443 6.559 4.200 1.00 79.62 84 SER A C 1
ATOM 676 O O . SER A 1 84 ? -14.500 7.153 3.990 1.00 79.62 84 SER A O 1
ATOM 678 N N . GLN A 1 85 ? -13.423 5.322 4.708 1.00 75.06 85 GLN A N 1
ATOM 679 C CA . GLN A 1 85 ? -14.644 4.618 5.101 1.00 75.06 85 GLN A CA 1
ATOM 680 C C . GLN A 1 85 ? -15.122 5.094 6.475 1.00 75.06 85 GLN A C 1
ATOM 682 O O . GLN A 1 85 ? -14.401 4.996 7.463 1.00 75.06 85 GLN A O 1
ATOM 687 N N . ASN A 1 86 ? -16.357 5.596 6.537 1.00 61.66 86 ASN A N 1
ATOM 688 C CA . ASN A 1 86 ? -17.015 5.921 7.800 1.00 61.66 86 ASN A CA 1
ATOM 689 C C . ASN A 1 86 ? -17.443 4.625 8.494 1.00 61.66 86 ASN A C 1
ATOM 691 O O . ASN A 1 86 ? -18.309 3.912 7.986 1.00 61.66 86 ASN A O 1
ATOM 695 N N . GLU A 1 87 ? -16.852 4.337 9.652 1.00 63.50 87 GLU A N 1
ATOM 696 C CA . GLU A 1 87 ? -17.275 3.216 10.489 1.00 63.50 87 GLU A CA 1
ATOM 697 C C . GLU A 1 87 ? -18.307 3.631 11.543 1.00 63.50 87 GLU A C 1
ATOM 699 O O . GLU A 1 87 ? -18.467 4.806 11.875 1.00 63.50 87 GLU A O 1
ATOM 704 N N . ASN A 1 88 ? -19.013 2.631 12.074 1.00 63.44 88 ASN A N 1
ATOM 705 C CA . ASN A 1 88 ? -20.210 2.798 12.899 1.00 63.44 88 ASN A CA 1
ATOM 706 C C . ASN A 1 88 ? -19.974 3.583 14.209 1.00 63.44 88 ASN A C 1
ATOM 708 O O . ASN A 1 88 ? -20.896 4.248 14.679 1.00 63.44 88 ASN A O 1
ATOM 712 N N . SER A 1 89 ? -18.774 3.516 14.810 1.00 71.50 89 SER A N 1
ATOM 713 C CA . SER A 1 89 ? -18.422 4.222 16.056 1.00 71.50 89 SER A CA 1
ATOM 714 C C . SER A 1 89 ? -17.104 5.005 15.919 1.00 71.50 89 SER A C 1
ATOM 716 O O . SER A 1 89 ? -16.195 4.585 15.205 1.00 71.50 89 SER A O 1
ATOM 718 N N . LYS A 1 90 ? -16.970 6.149 16.616 1.00 73.56 90 LYS A N 1
ATOM 719 C CA . LYS A 1 90 ? -15.768 7.014 16.542 1.00 73.56 90 LYS A CA 1
ATOM 720 C C . LYS A 1 90 ? -14.491 6.330 17.051 1.00 73.56 90 LYS A C 1
ATOM 722 O O . LYS A 1 90 ? -13.410 6.604 16.536 1.00 73.56 90 LYS A O 1
ATOM 727 N N . GLU A 1 91 ? -14.603 5.483 18.071 1.00 74.69 91 GLU A N 1
ATOM 728 C CA . GLU A 1 91 ? -13.452 4.804 18.678 1.00 74.69 91 GLU A CA 1
ATOM 729 C C . GLU A 1 91 ? -12.962 3.640 17.812 1.00 74.69 91 GLU A C 1
ATOM 731 O O . GLU A 1 91 ? -11.760 3.521 17.561 1.00 74.69 91 GLU A O 1
ATOM 736 N N . ASP A 1 92 ? -13.890 2.837 17.282 1.00 76.62 92 ASP A N 1
ATOM 737 C CA . ASP A 1 92 ? -13.551 1.760 16.350 1.00 76.62 92 ASP A CA 1
ATOM 738 C C . ASP A 1 92 ? -12.953 2.330 15.063 1.00 76.62 92 ASP A C 1
ATOM 740 O O . ASP A 1 92 ? -11.892 1.873 14.639 1.00 76.62 92 ASP A O 1
ATOM 744 N N . HIS A 1 93 ? -13.526 3.426 14.553 1.00 81.69 93 HIS A N 1
ATOM 745 C CA . HIS A 1 93 ? -12.993 4.148 13.403 1.00 81.69 93 HIS A CA 1
ATOM 746 C C . HIS A 1 93 ? -11.559 4.655 13.633 1.00 81.69 93 HIS A C 1
ATOM 748 O O . HIS A 1 93 ? -10.701 4.520 12.763 1.00 81.69 93 HIS A O 1
ATOM 754 N N . ASN A 1 94 ? -11.247 5.203 14.813 1.00 83.25 94 ASN A N 1
ATOM 755 C CA . ASN A 1 94 ? -9.887 5.666 15.105 1.00 83.25 94 ASN A CA 1
ATOM 756 C C . ASN A 1 94 ? -8.878 4.505 15.131 1.00 83.25 94 ASN A C 1
ATOM 758 O O . ASN A 1 94 ? -7.777 4.622 14.594 1.00 83.25 94 ASN A O 1
ATOM 762 N N . ILE A 1 95 ? -9.249 3.371 15.729 1.00 81.44 95 ILE A N 1
ATOM 763 C CA . ILE A 1 95 ? -8.389 2.180 15.796 1.00 81.44 95 ILE A CA 1
ATOM 764 C C . ILE A 1 95 ? -8.202 1.554 14.410 1.00 81.44 95 ILE A C 1
ATOM 766 O O . ILE A 1 95 ? -7.098 1.118 14.071 1.00 81.44 95 ILE A O 1
ATOM 770 N N . PHE A 1 96 ? -9.250 1.568 13.592 1.00 84.62 96 PHE A N 1
ATOM 771 C CA . PHE A 1 96 ? -9.197 1.172 12.194 1.00 84.62 96 PHE A CA 1
ATOM 772 C C . PHE A 1 96 ? -8.207 2.024 11.395 1.00 84.62 96 PHE A C 1
ATOM 774 O O . PHE A 1 96 ? -7.267 1.487 10.802 1.00 84.62 96 PHE A O 1
ATOM 781 N N . CYS A 1 97 ? -8.353 3.351 11.454 1.00 87.69 97 CYS A N 1
ATOM 782 C CA . CYS A 1 97 ? -7.471 4.295 10.772 1.00 87.69 97 CYS A CA 1
ATOM 783 C C . CYS A 1 97 ? -6.019 4.153 11.241 1.00 87.69 97 CYS A C 1
ATOM 785 O O . CYS A 1 97 ? -5.124 4.048 10.407 1.00 87.69 97 CYS A O 1
ATOM 787 N N . LEU A 1 98 ? -5.774 4.039 12.552 1.00 88.31 98 LEU A N 1
ATOM 788 C CA . LEU A 1 98 ? -4.439 3.783 13.109 1.00 88.31 98 LEU A CA 1
ATOM 789 C C . LEU A 1 98 ? -3.787 2.530 12.517 1.00 88.31 98 LEU A C 1
ATOM 791 O O . LEU A 1 98 ? -2.590 2.519 12.218 1.00 88.31 98 LEU A O 1
ATOM 795 N N . ASN A 1 99 ? -4.559 1.457 12.350 1.00 89.69 99 ASN A N 1
ATOM 796 C CA . ASN A 1 99 ? -4.040 0.231 11.768 1.00 89.69 99 ASN A CA 1
ATOM 797 C C . ASN A 1 99 ? -3.725 0.388 10.274 1.00 89.69 99 ASN A C 1
ATOM 799 O O . ASN A 1 99 ? -2.675 -0.081 9.835 1.00 89.69 99 ASN A O 1
ATOM 803 N N . ILE A 1 100 ? -4.584 1.064 9.508 1.00 91.94 100 ILE A N 1
ATOM 804 C CA . ILE A 1 100 ? -4.331 1.329 8.086 1.00 91.94 100 ILE A CA 1
ATOM 805 C C . ILE A 1 100 ? -3.106 2.230 7.910 1.00 91.94 100 ILE A C 1
ATOM 807 O O . ILE A 1 100 ? -2.232 1.912 7.109 1.00 91.94 100 ILE A O 1
ATOM 811 N N . GLU A 1 101 ? -2.994 3.305 8.692 1.00 94.06 101 GLU A N 1
AT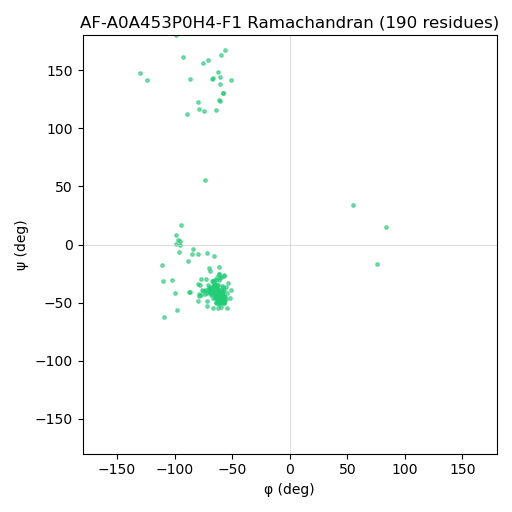OM 812 C CA . GLU A 1 101 ? -1.835 4.206 8.701 1.00 94.06 101 GLU A CA 1
ATOM 813 C C . GLU A 1 101 ? -0.536 3.437 8.957 1.00 94.06 101 GLU A C 1
ATOM 815 O O . GLU A 1 101 ? 0.444 3.586 8.226 1.00 94.06 101 GLU A O 1
ATOM 820 N N . ARG A 1 102 ? -0.539 2.548 9.956 1.00 93.81 102 ARG A N 1
ATOM 821 C CA . ARG A 1 102 ? 0.607 1.685 10.254 1.00 93.81 102 ARG A CA 1
ATOM 822 C C . ARG A 1 102 ? 0.942 0.751 9.089 1.00 93.81 102 ARG A C 1
ATOM 824 O O . ARG A 1 102 ? 2.118 0.594 8.771 1.00 93.81 102 ARG A O 1
ATOM 831 N N . LEU A 1 103 ? -0.058 0.134 8.456 1.00 95.06 103 LEU A N 1
ATOM 832 C CA . LEU A 1 103 ? 0.162 -0.736 7.298 1.00 95.06 103 LEU A CA 1
ATOM 833 C C . LEU A 1 103 ? 0.705 0.037 6.091 1.00 95.06 103 LEU A C 1
ATOM 835 O O . LEU A 1 103 ? 1.577 -0.482 5.401 1.00 95.06 103 LEU A O 1
ATOM 839 N N . LEU A 1 104 ? 0.244 1.268 5.852 1.00 95.94 104 LEU A N 1
ATOM 840 C CA . LEU A 1 104 ? 0.759 2.126 4.782 1.00 95.94 104 LEU A CA 1
ATOM 841 C C . 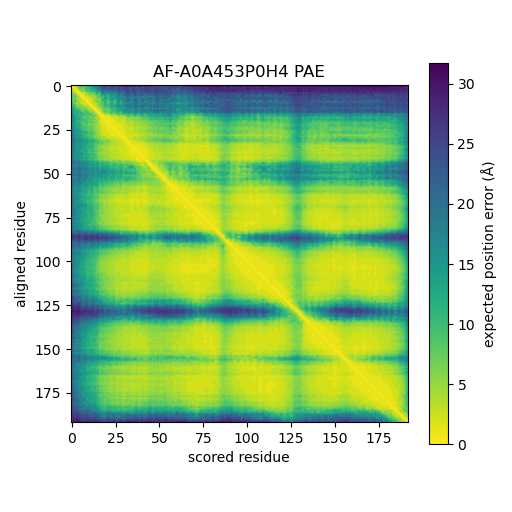LEU A 1 104 ? 2.240 2.447 4.991 1.00 95.94 104 LEU A C 1
ATOM 843 O O . LEU A 1 104 ? 3.023 2.325 4.053 1.00 95.94 104 LEU A O 1
ATOM 847 N N . ILE A 1 105 ? 2.644 2.787 6.217 1.00 96.56 105 ILE A N 1
ATOM 848 C CA . ILE A 1 105 ? 4.059 3.012 6.550 1.00 96.56 105 ILE A CA 1
ATOM 849 C C . ILE A 1 105 ? 4.863 1.731 6.327 1.00 96.56 105 ILE A C 1
ATOM 851 O O . ILE A 1 105 ? 5.865 1.749 5.610 1.00 96.56 105 ILE A O 1
ATOM 855 N N . LEU A 1 106 ? 4.391 0.617 6.888 1.00 96.38 106 LEU A N 1
ATOM 856 C CA . LEU A 1 106 ? 5.073 -0.669 6.809 1.00 96.38 106 LEU A CA 1
ATOM 857 C C . LEU A 1 106 ? 5.263 -1.117 5.353 1.00 96.38 106 LEU A C 1
ATOM 859 O O . LEU A 1 106 ? 6.370 -1.467 4.953 1.00 96.38 106 LEU A O 1
ATOM 863 N N . CYS A 1 107 ? 4.205 -1.09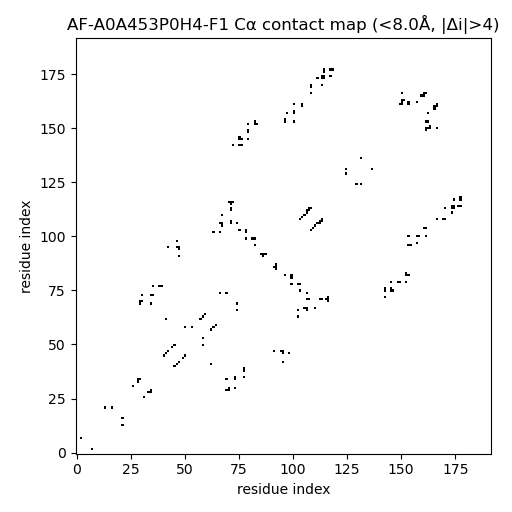6 4.545 1.00 96.56 107 CYS A N 1
ATOM 864 C CA . CYS A 1 107 ? 4.243 -1.633 3.186 1.00 96.56 107 CYS A CA 1
ATOM 865 C C . CYS A 1 107 ? 4.915 -0.664 2.205 1.00 96.56 107 CYS A C 1
ATOM 867 O O . CYS A 1 107 ? 5.724 -1.088 1.383 1.00 96.56 107 CYS A O 1
ATOM 869 N N . LEU A 1 108 ? 4.614 0.637 2.284 1.00 95.69 108 LEU A N 1
ATOM 870 C CA . LEU A 1 108 ? 5.093 1.605 1.292 1.00 95.69 108 LEU A CA 1
ATOM 871 C C . LEU A 1 108 ? 6.466 2.162 1.616 1.00 95.69 108 LEU A C 1
ATOM 873 O O . LEU A 1 108 ? 7.270 2.333 0.702 1.00 95.69 108 LEU A O 1
ATOM 877 N N . LEU A 1 109 ? 6.731 2.463 2.887 1.00 95.44 109 LEU A N 1
ATOM 878 C CA . LEU A 1 109 ? 7.936 3.181 3.291 1.00 95.44 109 LEU A CA 1
ATOM 879 C C . LEU A 1 109 ? 9.010 2.205 3.772 1.00 95.44 109 LEU A C 1
ATOM 881 O O . LEU A 1 109 ? 10.100 2.169 3.208 1.00 95.44 109 LEU A O 1
ATOM 885 N N . GLU A 1 110 ? 8.691 1.370 4.762 1.00 95.50 110 GLU A N 1
ATOM 886 C CA . GLU A 1 110 ? 9.667 0.464 5.384 1.00 95.50 110 GLU A CA 1
ATOM 887 C C . GLU A 1 110 ? 10.052 -0.701 4.460 1.00 95.50 110 GLU A C 1
ATOM 889 O O . GLU A 1 110 ? 11.225 -1.057 4.368 1.00 95.50 110 GLU A O 1
ATOM 894 N N . ASN A 1 111 ? 9.091 -1.255 3.712 1.00 95.12 111 ASN A N 1
ATOM 895 C CA . ASN A 1 111 ? 9.325 -2.365 2.776 1.00 95.12 111 ASN A CA 1
ATOM 896 C C . ASN A 1 111 ? 9.591 -1.917 1.330 1.00 95.12 111 ASN A C 1
ATOM 898 O O . ASN A 1 111 ? 9.532 -2.725 0.403 1.00 95.12 111 ASN A O 1
ATOM 902 N N . LYS A 1 112 ? 9.922 -0.638 1.114 1.00 95.50 112 LYS A N 1
ATOM 903 C CA . LYS A 1 112 ? 10.237 -0.084 -0.214 1.00 95.50 112 LYS A CA 1
ATOM 904 C C . LYS A 1 112 ? 9.130 -0.322 -1.259 1.00 95.50 112 LYS A C 1
ATOM 906 O O . LYS A 1 112 ? 9.420 -0.545 -2.439 1.00 95.50 112 LYS A O 1
ATOM 911 N N . GLY A 1 113 ? 7.865 -0.320 -0.834 1.00 95.12 113 GLY A N 1
ATOM 912 C CA . GLY A 1 113 ? 6.728 -0.664 -1.687 1.00 95.12 113 GLY A CA 1
ATOM 913 C C . GLY A 1 113 ? 6.601 0.238 -2.913 1.00 95.12 113 GLY A C 1
ATOM 914 O O . GLY A 1 113 ? 6.311 -0.256 -3.996 1.00 95.12 113 GLY A O 1
ATOM 915 N N . VAL A 1 114 ? 6.915 1.535 -2.802 1.00 94.44 114 VAL A N 1
ATOM 916 C CA . VAL A 1 114 ? 6.905 2.450 -3.961 1.00 94.44 114 VAL A CA 1
ATOM 917 C C . VAL A 1 114 ? 7.928 2.012 -5.005 1.00 94.44 114 VAL A C 1
ATOM 919 O O . VAL A 1 114 ? 7.620 1.945 -6.194 1.00 94.44 114 VAL A O 1
ATOM 922 N N . GLY A 1 115 ? 9.135 1.658 -4.565 1.00 93.06 115 GLY A N 1
ATOM 923 C CA . GLY A 1 115 ? 10.158 1.146 -5.466 1.00 93.06 115 GLY A CA 1
ATOM 924 C C . GLY A 1 115 ? 9.752 -0.172 -6.137 1.00 93.06 115 GLY A C 1
ATOM 925 O O . GLY A 1 115 ? 10.104 -0.402 -7.290 1.00 93.06 115 GLY A O 1
ATOM 926 N N . GLN A 1 116 ? 9.016 -1.037 -5.438 1.00 92.62 116 GLN A N 1
ATOM 927 C CA . GLN A 1 116 ? 8.490 -2.283 -6.006 1.00 92.62 116 GLN A CA 1
ATOM 928 C C . GLN A 1 116 ? 7.396 -2.028 -7.059 1.00 92.62 116 GLN A C 1
ATOM 930 O O . GLN A 1 116 ? 7.435 -2.651 -8.113 1.00 92.62 116 GLN A O 1
ATOM 935 N N . ILE A 1 117 ? 6.500 -1.053 -6.850 1.00 91.50 117 ILE A N 1
ATOM 936 C CA . ILE A 1 117 ? 5.489 -0.641 -7.851 1.00 91.50 117 ILE A CA 1
ATOM 937 C C . ILE A 1 117 ? 6.158 -0.226 -9.162 1.00 91.50 117 ILE A C 1
ATOM 939 O O . ILE A 1 117 ? 5.738 -0.626 -10.247 1.00 91.50 117 ILE A O 1
ATOM 943 N N . VAL A 1 118 ? 7.224 0.574 -9.073 1.00 89.06 118 VAL A N 1
ATOM 944 C CA . VAL A 1 118 ? 7.977 0.987 -10.262 1.00 89.06 118 VAL A CA 1
ATOM 945 C C . VAL A 1 118 ? 8.611 -0.217 -10.951 1.00 89.06 118 VAL A C 1
ATOM 947 O O . VAL A 1 118 ? 8.536 -0.312 -12.173 1.00 89.06 118 VAL A O 1
ATOM 950 N N . ALA A 1 119 ? 9.188 -1.154 -10.195 1.00 86.31 119 ALA A N 1
ATOM 951 C CA . ALA A 1 119 ? 9.766 -2.372 -10.756 1.00 86.31 119 ALA A CA 1
ATOM 952 C C . ALA A 1 119 ? 8.713 -3.236 -11.480 1.00 86.31 119 ALA A C 1
ATOM 954 O O . ALA A 1 119 ? 8.968 -3.681 -12.600 1.00 86.31 119 ALA A O 1
ATOM 955 N N . GLU A 1 120 ? 7.516 -3.401 -10.902 1.00 84.06 120 GLU A N 1
ATOM 956 C CA . GLU A 1 120 ? 6.382 -4.092 -11.538 1.00 84.06 120 GLU A CA 1
ATOM 957 C C . GLU A 1 120 ? 6.025 -3.448 -12.886 1.00 84.06 120 GLU A C 1
ATOM 959 O O . GLU A 1 120 ? 5.873 -4.134 -13.900 1.00 84.06 120 GLU A O 1
ATOM 964 N N . PHE A 1 121 ? 5.967 -2.115 -12.943 1.00 82.69 121 PHE A N 1
ATOM 965 C CA . PHE A 1 121 ? 5.728 -1.412 -14.200 1.00 82.69 121 PHE A CA 1
ATOM 966 C C . PHE A 1 121 ? 6.878 -1.566 -15.192 1.00 82.69 121 PHE A C 1
ATOM 968 O O . PHE A 1 121 ? 6.644 -1.849 -16.367 1.00 82.69 121 PHE A O 1
ATOM 975 N N . MET A 1 122 ? 8.124 -1.403 -14.767 1.00 77.94 122 MET A N 1
ATOM 976 C CA . MET A 1 122 ? 9.274 -1.544 -15.663 1.00 77.94 122 MET A CA 1
ATOM 977 C C . MET A 1 122 ? 9.321 -2.945 -16.287 1.00 77.94 122 MET A C 1
ATOM 979 O O . MET A 1 122 ? 9.526 -3.065 -17.495 1.00 77.94 122 MET A O 1
ATOM 983 N N . PHE A 1 123 ? 9.023 -3.992 -15.512 1.00 73.06 123 PHE A N 1
ATOM 984 C CA . PHE A 1 123 ? 8.908 -5.364 -16.007 1.00 73.06 123 PHE A CA 1
ATOM 985 C C . PHE A 1 123 ? 7.824 -5.507 -17.086 1.00 73.06 123 PHE A C 1
ATOM 987 O O . PHE A 1 123 ? 8.101 -5.993 -18.181 1.00 73.06 123 PHE A O 1
ATOM 994 N N . LEU A 1 124 ? 6.616 -4.989 -16.840 1.00 68.25 124 LEU A N 1
ATOM 995 C CA . LEU A 1 124 ? 5.527 -5.005 -17.825 1.00 68.25 124 LEU A CA 1
ATOM 996 C C . LEU A 1 124 ? 5.871 -4.235 -19.117 1.00 68.25 124 LEU A C 1
ATOM 998 O O . LEU A 1 124 ? 5.272 -4.482 -20.159 1.00 68.25 124 LEU A O 1
ATOM 1002 N N . ASN A 1 125 ? 6.781 -3.250 -19.065 1.00 66.12 125 ASN A N 1
ATOM 1003 C CA . ASN A 1 125 ? 7.219 -2.476 -20.238 1.00 66.12 125 ASN A CA 1
ATOM 1004 C C . ASN A 1 125 ? 8.220 -3.239 -21.110 1.00 66.12 125 ASN A C 1
ATOM 1006 O O . ASN A 1 125 ? 8.158 -3.101 -22.323 1.00 66.12 125 ASN A O 1
ATOM 1010 N N . LYS A 1 126 ? 9.105 -4.058 -20.524 1.00 63.78 126 LYS A N 1
ATOM 1011 C CA . LYS A 1 126 ? 10.131 -4.808 -21.278 1.00 63.78 126 LYS A CA 1
ATOM 1012 C C . LYS A 1 126 ? 9.539 -5.803 -22.291 1.00 63.78 126 LYS A C 1
ATOM 1014 O O . LYS A 1 126 ? 10.234 -6.204 -23.215 1.00 63.78 126 LYS A O 1
ATOM 1019 N N . HIS A 1 127 ? 8.272 -6.185 -22.130 1.00 58.28 127 HIS A N 1
ATOM 1020 C CA . HIS A 1 127 ? 7.581 -7.145 -22.995 1.00 58.28 127 HIS A CA 1
ATOM 1021 C C . HIS A 1 127 ? 6.678 -6.509 -24.070 1.00 58.28 127 HIS A C 1
ATOM 1023 O O . HIS A 1 127 ? 6.064 -7.248 -24.833 1.00 58.28 127 HIS A O 1
ATOM 1029 N N . ASN A 1 128 ? 6.590 -5.174 -24.146 1.00 54.50 128 ASN A N 1
ATOM 1030 C CA . ASN A 1 128 ? 5.810 -4.458 -25.161 1.00 54.50 128 ASN A CA 1
ATOM 1031 C C . ASN A 1 128 ? 6.697 -3.470 -25.930 1.00 54.50 128 ASN A C 1
ATOM 1033 O O . ASN A 1 128 ? 7.553 -2.815 -25.343 1.00 54.50 128 ASN A O 1
ATOM 1037 N N . ASP A 1 129 ? 6.459 -3.352 -27.237 1.00 54.94 129 ASP A N 1
ATOM 1038 C CA . ASP A 1 129 ? 7.302 -2.675 -28.237 1.00 54.94 129 ASP A CA 1
ATOM 1039 C C . ASP A 1 129 ? 7.266 -1.128 -28.144 1.00 54.94 129 ASP A C 1
ATOM 1041 O O . ASP A 1 129 ? 6.888 -0.412 -29.068 1.00 54.94 129 ASP A O 1
ATOM 1045 N N . GLY A 1 130 ? 7.574 -0.580 -26.964 1.00 56.53 130 GLY A N 1
ATOM 1046 C CA . GLY A 1 130 ? 7.731 0.857 -26.708 1.00 56.53 130 GLY A CA 1
ATOM 1047 C C . GLY A 1 130 ? 6.439 1.679 -26.612 1.00 56.53 130 GLY A C 1
ATOM 1048 O O . GLY A 1 130 ? 6.463 2.775 -26.049 1.00 56.53 130 GLY A O 1
ATOM 1049 N N . VAL A 1 131 ? 5.296 1.172 -27.085 1.00 61.62 131 VAL A N 1
ATOM 1050 C CA . VAL A 1 131 ? 4.007 1.879 -26.995 1.00 61.62 131 VAL A CA 1
ATOM 1051 C C . VAL A 1 131 ? 3.300 1.539 -25.680 1.00 61.62 131 VAL A C 1
ATOM 1053 O O . VAL A 1 131 ? 2.836 0.418 -25.464 1.00 61.62 131 VAL A O 1
ATOM 1056 N N . LEU A 1 132 ? 3.185 2.525 -24.785 1.00 64.69 132 LEU A N 1
ATOM 1057 C CA . LEU A 1 132 ? 2.364 2.407 -23.577 1.00 64.69 132 LEU A CA 1
ATOM 1058 C C . LEU A 1 132 ? 0.886 2.256 -23.966 1.00 64.69 132 LEU A C 1
ATOM 1060 O O . LEU A 1 132 ? 0.282 3.179 -24.510 1.00 64.69 132 LEU A O 1
ATOM 1064 N N . ASN A 1 133 ? 0.291 1.104 -23.651 1.00 75.31 133 ASN A N 1
ATOM 1065 C CA . ASN A 1 133 ? -1.146 0.881 -23.809 1.00 75.31 133 ASN A CA 1
ATOM 1066 C C . ASN A 1 133 ? -1.938 1.934 -22.984 1.00 75.31 133 ASN A C 1
ATOM 1068 O O . ASN A 1 133 ? -1.639 2.108 -21.797 1.00 75.31 133 ASN A O 1
ATOM 1072 N N . PRO A 1 134 ? -2.946 2.627 -23.554 1.00 73.06 134 PRO A N 1
ATOM 1073 C CA . PRO A 1 134 ? -3.770 3.608 -22.836 1.00 73.06 134 PRO A CA 1
ATOM 1074 C C . PRO A 1 134 ? -4.415 3.083 -21.538 1.00 73.06 134 PRO A C 1
ATOM 1076 O O . PRO A 1 134 ? -4.493 3.830 -20.557 1.00 73.06 134 PRO A O 1
ATOM 1079 N N . ASP A 1 135 ? -4.792 1.802 -21.469 1.00 80.81 135 ASP A N 1
ATOM 1080 C CA . ASP A 1 135 ? -5.318 1.178 -20.242 1.00 80.81 135 ASP A CA 1
ATOM 1081 C C . ASP A 1 135 ? -4.280 1.176 -19.119 1.00 80.81 135 ASP A C 1
ATOM 1083 O O . ASP A 1 135 ? -4.571 1.429 -17.946 1.00 80.81 135 ASP A O 1
ATOM 1087 N N . ARG A 1 136 ? -3.023 0.947 -19.493 1.00 79.75 136 ARG A N 1
ATOM 1088 C CA . ARG A 1 136 ? -1.903 0.905 -18.567 1.00 79.75 136 ARG A CA 1
ATOM 1089 C C . ARG A 1 136 ? -1.523 2.298 -18.085 1.00 79.75 136 ARG A C 1
ATOM 1091 O O . ARG A 1 136 ? -1.286 2.474 -16.893 1.00 79.75 136 ARG A O 1
ATOM 1098 N N . THR A 1 137 ? -1.488 3.287 -18.973 1.00 83.50 137 THR A N 1
ATOM 1099 C CA . THR A 1 137 ? -1.273 4.687 -18.577 1.00 83.50 137 THR A CA 1
ATOM 1100 C C . THR A 1 137 ? -2.352 5.121 -17.588 1.00 83.50 137 THR A C 1
ATOM 1102 O O . THR A 1 137 ? -2.037 5.678 -16.540 1.00 83.50 137 THR A O 1
ATOM 1105 N N . THR A 1 138 ? -3.609 4.753 -17.851 1.00 87.75 138 THR A N 1
ATOM 1106 C CA . THR A 1 138 ? -4.736 5.006 -16.944 1.00 87.75 138 THR A CA 1
ATOM 1107 C C . THR A 1 138 ? -4.534 4.337 -15.583 1.00 87.75 138 THR A C 1
ATOM 1109 O O . THR A 1 138 ? -4.753 4.964 -14.545 1.00 87.75 138 THR A O 1
ATOM 1112 N N . PHE A 1 139 ? -4.080 3.083 -15.557 1.00 86.88 139 PHE A N 1
ATOM 1113 C CA . PHE A 1 139 ? -3.775 2.368 -14.318 1.00 86.88 139 PHE A CA 1
ATOM 1114 C C . PHE A 1 139 ? -2.653 3.040 -13.511 1.00 86.88 139 PHE A C 1
ATOM 1116 O O . PHE A 1 139 ? -2.810 3.271 -12.311 1.00 86.88 139 PHE A O 1
ATOM 1123 N N . ILE A 1 140 ? -1.555 3.420 -14.172 1.00 88.81 140 ILE A N 1
ATOM 1124 C CA . ILE A 1 140 ? -0.427 4.122 -13.542 1.00 88.81 140 ILE A CA 1
ATOM 1125 C C . ILE A 1 140 ? -0.893 5.460 -12.963 1.00 88.81 140 ILE A C 1
ATOM 1127 O O . ILE A 1 140 ? -0.597 5.758 -11.807 1.00 88.81 140 ILE A O 1
ATOM 1131 N N . SER A 1 141 ? -1.666 6.245 -13.720 1.00 91.19 141 SER A N 1
ATOM 1132 C CA . SER A 1 141 ? -2.212 7.517 -13.240 1.00 91.19 141 SER A CA 1
ATOM 1133 C C . SER A 1 141 ? -3.085 7.335 -11.998 1.00 91.19 141 SER A C 1
ATOM 1135 O O . SER A 1 141 ? -2.945 8.099 -11.046 1.00 91.19 141 SER A O 1
ATOM 1137 N N . ARG A 1 142 ? -3.933 6.298 -11.956 1.00 92.06 142 ARG A N 1
ATOM 1138 C CA . ARG A 1 142 ? -4.760 5.991 -10.776 1.00 92.06 142 ARG A CA 1
ATOM 1139 C C . ARG A 1 142 ? -3.915 5.642 -9.555 1.00 92.06 142 ARG A C 1
ATOM 1141 O O . ARG A 1 142 ? -4.200 6.121 -8.462 1.00 92.06 142 ARG A O 1
ATOM 1148 N N . LEU A 1 143 ? -2.863 4.843 -9.720 1.00 92.75 143 LEU A N 1
ATOM 1149 C CA . LEU A 1 143 ? -1.965 4.504 -8.613 1.00 92.75 143 LEU A CA 1
ATOM 1150 C C . LEU A 1 143 ? -1.144 5.702 -8.136 1.00 92.75 143 LEU A C 1
ATOM 1152 O O . LEU A 1 143 ? -0.987 5.880 -6.930 1.00 92.75 143 LEU A O 1
ATOM 1156 N N . ALA A 1 144 ? -0.682 6.556 -9.050 1.00 92.69 144 ALA A N 1
ATOM 1157 C CA . ALA A 1 144 ? -0.010 7.803 -8.701 1.00 92.69 144 ALA A CA 1
ATOM 1158 C C . ALA A 1 144 ? -0.938 8.736 -7.908 1.00 92.69 144 ALA A C 1
ATOM 1160 O O . ALA A 1 144 ? -0.523 9.304 -6.902 1.00 92.69 144 ALA A O 1
ATOM 1161 N N . GLN A 1 145 ? -2.208 8.842 -8.310 1.00 94.81 145 GLN A N 1
ATOM 1162 C CA . GLN A 1 145 ? -3.222 9.601 -7.576 1.00 94.81 145 GLN A CA 1
ATOM 1163 C C . GLN A 1 145 ? -3.496 9.002 -6.190 1.00 94.81 145 GLN A C 1
ATOM 1165 O O . GLN A 1 145 ? -3.564 9.746 -5.214 1.00 94.81 145 GLN A O 1
ATOM 1170 N N . LEU A 1 146 ? -3.602 7.671 -6.073 1.00 94.62 146 LEU A N 1
ATOM 1171 C CA . LEU A 1 146 ? -3.763 7.009 -4.775 1.00 94.62 146 LEU A CA 1
ATOM 1172 C C . LEU A 1 146 ? -2.571 7.295 -3.857 1.00 94.62 146 LEU A C 1
ATOM 1174 O O . LEU A 1 146 ? -2.785 7.727 -2.727 1.00 94.62 146 LEU A O 1
ATOM 1178 N N . LEU A 1 147 ? -1.340 7.134 -4.354 1.00 94.44 147 LEU A N 1
ATOM 1179 C CA . LEU A 1 147 ? -0.111 7.459 -3.625 1.00 94.44 147 LEU A CA 1
ATOM 1180 C C . LEU A 1 147 ? -0.076 8.923 -3.181 1.00 94.44 147 LEU A C 1
ATOM 1182 O O . LEU A 1 147 ? 0.185 9.199 -2.013 1.00 94.44 147 LEU A O 1
ATOM 1186 N N . ALA A 1 148 ? -0.368 9.853 -4.090 1.00 95.19 148 ALA A N 1
ATOM 1187 C CA . ALA A 1 148 ? -0.374 11.282 -3.798 1.00 95.19 148 ALA A CA 1
ATOM 1188 C C . ALA A 1 148 ? -1.439 11.670 -2.764 1.00 95.19 148 ALA A C 1
ATOM 1190 O O . ALA A 1 148 ? -1.212 12.585 -1.982 1.00 95.19 148 ALA A O 1
ATOM 1191 N N . SER A 1 149 ? -2.559 10.944 -2.712 1.00 95.75 149 SER A N 1
ATOM 1192 C CA . SER A 1 149 ? -3.635 11.194 -1.747 1.00 95.75 149 SER A CA 1
ATOM 1193 C C . SER A 1 149 ? -3.376 10.634 -0.343 1.00 95.75 149 SER A C 1
ATOM 1195 O O . SER A 1 149 ? -4.165 10.901 0.561 1.00 95.75 149 SER A O 1
ATOM 1197 N N . VAL A 1 150 ? -2.313 9.840 -0.135 1.00 95.12 150 VAL A N 1
ATOM 1198 C CA . VAL A 1 150 ? -2.036 9.202 1.168 1.00 95.12 150 VAL A CA 1
ATOM 1199 C C . VAL A 1 150 ? -1.911 10.231 2.298 1.00 95.12 150 VAL A C 1
ATOM 1201 O O . VAL A 1 150 ? -2.604 10.054 3.301 1.00 95.12 150 VAL A O 1
ATOM 1204 N N . PRO A 1 151 ? -1.102 11.303 2.174 1.00 94.00 151 PRO A N 1
ATOM 1205 C CA . PRO A 1 151 ? -0.978 12.293 3.242 1.00 94.00 151 PRO A CA 1
ATOM 1206 C C . PRO A 1 151 ? -2.283 13.036 3.531 1.00 94.00 151 PRO A C 1
ATOM 1208 O O . PRO A 1 151 ? -2.570 13.325 4.687 1.00 94.00 151 PRO A O 1
ATOM 1211 N N . ASP A 1 152 ? -3.087 13.301 2.499 1.00 91.88 152 ASP A N 1
ATOM 1212 C CA . ASP A 1 152 ? -4.357 14.027 2.629 1.00 91.88 152 ASP A CA 1
ATOM 1213 C C . ASP A 1 152 ? -5.443 13.181 3.304 1.00 91.88 152 ASP A C 1
ATOM 1215 O O . ASP A 1 152 ? -6.337 13.703 3.968 1.00 91.88 152 ASP A O 1
ATOM 1219 N N . LYS A 1 153 ? -5.376 11.858 3.123 1.00 91.31 153 LYS A N 1
ATOM 1220 C CA . LYS A 1 153 ? -6.300 10.890 3.728 1.00 91.31 153 LYS A CA 1
ATOM 1221 C C . LYS A 1 153 ? -5.850 10.412 5.105 1.00 91.31 153 LYS A C 1
ATOM 1223 O O . LYS A 1 153 ? -6.643 9.784 5.804 1.00 91.31 153 LYS A O 1
ATOM 1228 N N . ALA A 1 154 ? -4.599 10.659 5.486 1.00 89.38 154 ALA A N 1
ATOM 1229 C CA . ALA A 1 154 ? -4.127 10.386 6.834 1.00 89.38 154 ALA A CA 1
ATOM 1230 C C . ALA A 1 154 ? -4.812 11.338 7.824 1.00 89.38 154 ALA A C 1
ATOM 1232 O O . ALA A 1 154 ? -5.051 12.510 7.528 1.00 89.38 154 ALA A O 1
ATOM 1233 N N . ARG A 1 155 ? -5.147 10.850 9.022 1.00 86.31 155 ARG A N 1
ATOM 1234 C CA . ARG A 1 155 ? -5.863 11.682 9.998 1.00 86.31 155 ARG A CA 1
ATOM 1235 C C . ARG A 1 155 ? -4.955 12.778 10.569 1.00 86.31 155 ARG A C 1
ATOM 1237 O O . ARG A 1 155 ? -3.731 12.638 10.640 1.00 86.31 155 ARG A O 1
ATOM 1244 N N . MET A 1 156 ? -5.557 13.837 11.109 1.00 79.81 156 MET A N 1
ATOM 1245 C CA . MET A 1 156 ? -4.816 14.7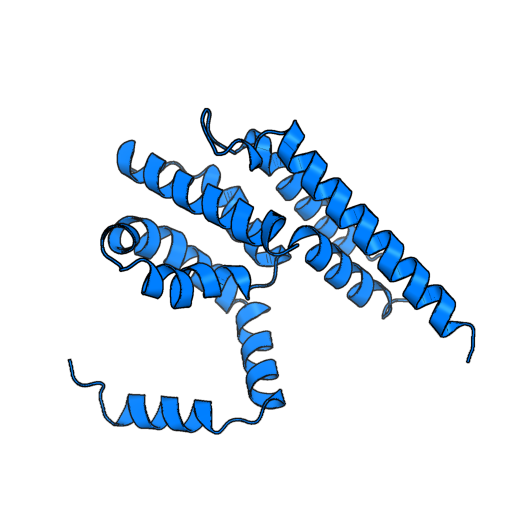87 11.945 1.00 79.81 156 MET A CA 1
ATOM 1246 C C . MET A 1 156 ? -4.235 14.059 13.170 1.00 79.81 156 MET A C 1
ATOM 1248 O O . MET A 1 156 ? -4.963 13.414 13.925 1.00 79.81 156 MET A O 1
ATOM 1252 N N . GLY A 1 157 ? -2.915 14.135 13.358 1.00 81.12 157 GLY A N 1
ATOM 1253 C CA . GLY A 1 157 ? -2.206 13.381 14.400 1.00 81.12 157 GLY A CA 1
ATOM 1254 C C . GLY A 1 157 ? -1.846 11.938 14.016 1.00 81.12 157 GLY A C 1
ATOM 1255 O O . GLY A 1 157 ? -1.529 11.138 14.903 1.00 81.12 157 GLY A O 1
ATOM 1256 N N . ALA A 1 158 ? -1.908 11.586 12.726 1.00 88.12 158 ALA A N 1
ATOM 1257 C CA . ALA A 1 158 ? -1.223 10.419 12.173 1.00 88.12 158 ALA A CA 1
ATOM 1258 C C . ALA A 1 158 ? 0.289 10.466 12.461 1.00 88.12 158 ALA A C 1
ATOM 1260 O O . ALA A 1 158 ? 0.842 11.494 12.861 1.00 88.12 158 ALA A O 1
ATOM 1261 N N . SER A 1 159 ? 0.972 9.341 12.243 1.00 92.44 159 SER A N 1
ATOM 1262 C CA . SER A 1 159 ? 2.437 9.291 12.317 1.00 92.44 159 SER A CA 1
ATOM 1263 C C . SER A 1 159 ? 3.073 10.391 11.461 1.00 92.44 159 SER A C 1
ATOM 1265 O O . SER A 1 159 ? 2.632 10.641 10.337 1.00 92.44 159 SER A O 1
ATOM 1267 N N . SER A 1 160 ? 4.163 10.993 11.949 1.00 93.69 160 SER A N 1
ATOM 1268 C CA . SER A 1 160 ? 4.911 12.012 11.203 1.00 93.69 160 SER A CA 1
ATOM 1269 C C . SER A 1 160 ? 5.396 11.500 9.842 1.00 93.69 160 SER A C 1
ATOM 1271 O O . SER A 1 160 ? 5.504 12.288 8.906 1.00 93.69 160 SER A O 1
ATOM 1273 N N . ALA A 1 161 ? 5.591 10.186 9.690 1.00 95.06 161 ALA A N 1
ATOM 1274 C CA . ALA A 1 161 ? 5.947 9.545 8.425 1.00 95.06 161 ALA A CA 1
ATOM 1275 C C . ALA A 1 161 ? 4.895 9.731 7.312 1.00 95.06 161 ALA A C 1
ATOM 1277 O O . ALA A 1 161 ? 5.253 9.697 6.138 1.00 95.06 161 ALA A O 1
ATOM 1278 N N . LEU A 1 162 ? 3.622 9.946 7.668 1.00 94.75 162 LEU A N 1
ATOM 1279 C CA . LEU A 1 162 ? 2.524 10.176 6.721 1.00 94.75 162 LEU A CA 1
ATOM 1280 C C . LEU A 1 162 ? 2.234 11.661 6.480 1.00 94.75 162 LEU A C 1
ATOM 1282 O O . LEU A 1 162 ? 1.372 11.989 5.672 1.00 94.75 162 LEU A O 1
ATOM 1286 N N . THR A 1 163 ? 2.960 12.573 7.135 1.00 95.00 163 THR A N 1
ATOM 1287 C CA . THR A 1 163 ? 2.908 13.995 6.759 1.00 95.00 163 THR A CA 1
ATOM 1288 C C . THR A 1 163 ? 3.375 14.160 5.318 1.00 95.00 163 THR A C 1
ATOM 1290 O O . THR A 1 163 ? 4.301 13.470 4.893 1.00 95.00 163 THR A O 1
ATOM 1293 N N . ALA A 1 164 ? 2.780 15.097 4.574 1.00 94.50 164 ALA A N 1
ATOM 1294 C CA . ALA A 1 164 ? 3.093 15.284 3.156 1.00 94.50 164 ALA A CA 1
ATOM 1295 C C . ALA A 1 164 ? 4.605 15.424 2.902 1.00 94.50 164 ALA A C 1
ATOM 1297 O O . ALA A 1 164 ? 5.157 14.739 2.045 1.00 94.50 164 ALA A O 1
ATOM 1298 N N . SER A 1 165 ? 5.302 16.235 3.704 1.00 94.75 165 SER A N 1
ATOM 1299 C CA . SER A 1 165 ? 6.748 16.440 3.568 1.00 94.75 165 SER A CA 1
ATOM 1300 C C . SER A 1 165 ? 7.558 15.157 3.784 1.00 94.75 165 SER A C 1
ATOM 1302 O O . SER A 1 165 ? 8.418 14.830 2.966 1.00 94.75 165 SER A O 1
ATOM 1304 N N . SER A 1 166 ? 7.286 14.408 4.856 1.00 96.19 166 SER A N 1
ATOM 1305 C CA . SER A 1 166 ? 8.032 13.184 5.181 1.00 96.19 166 SER A CA 1
ATOM 1306 C C . SER A 1 166 ? 7.702 12.048 4.217 1.00 96.19 166 SER A C 1
ATOM 1308 O O . SER A 1 166 ? 8.606 11.352 3.747 1.00 96.19 166 SER A O 1
ATOM 1310 N N . PHE A 1 167 ? 6.420 11.898 3.882 1.00 96.94 167 PHE A N 1
ATOM 1311 C CA . PHE A 1 167 ? 5.933 10.874 2.970 1.00 96.94 167 PHE A CA 1
ATOM 1312 C C . PHE A 1 167 ? 6.539 11.059 1.580 1.00 96.94 167 PHE A C 1
ATOM 1314 O O . PHE A 1 167 ? 7.217 10.159 1.084 1.00 96.94 167 PHE A O 1
ATOM 1321 N N . PHE A 1 168 ? 6.395 12.245 0.976 1.00 97.00 168 PHE A N 1
ATOM 1322 C CA . PHE A 1 168 ? 6.936 12.493 -0.360 1.00 97.00 168 PHE A CA 1
ATOM 1323 C C . PHE A 1 168 ? 8.462 12.447 -0.394 1.00 97.00 168 PHE A C 1
ATOM 1325 O O . PHE A 1 168 ? 9.022 11.970 -1.378 1.00 97.00 168 PHE A O 1
ATOM 1332 N N . LYS A 1 169 ? 9.152 12.838 0.685 1.00 97.12 169 LYS A N 1
ATOM 1333 C CA . LYS A 1 169 ? 10.604 12.639 0.787 1.00 97.12 169 LYS A CA 1
ATOM 1334 C C . LYS A 1 169 ? 10.980 11.156 0.685 1.00 97.12 169 LYS A C 1
ATOM 1336 O O . LYS A 1 169 ? 11.925 10.819 -0.026 1.00 97.12 169 LYS A O 1
ATOM 1341 N N . SER A 1 170 ? 10.244 10.269 1.359 1.00 96.69 170 SER A N 1
ATOM 1342 C CA . SER A 1 170 ? 10.475 8.821 1.275 1.00 96.69 170 SER A CA 1
ATOM 1343 C C . SER A 1 170 ? 10.130 8.261 -0.108 1.00 96.69 170 SER A C 1
ATOM 1345 O O . SER A 1 170 ? 10.930 7.517 -0.673 1.00 96.69 170 SER A O 1
ATOM 1347 N N . VAL A 1 171 ? 8.997 8.675 -0.692 1.00 96.00 171 VAL A N 1
ATOM 1348 C CA . VAL A 1 171 ? 8.593 8.311 -2.063 1.00 96.00 171 VAL A CA 1
ATOM 1349 C C . VAL A 1 171 ? 9.700 8.675 -3.053 1.00 96.00 171 VAL A C 1
ATOM 1351 O O . VAL A 1 171 ? 10.196 7.805 -3.761 1.00 96.00 171 VAL A O 1
ATOM 1354 N N . VAL A 1 172 ? 10.138 9.937 -3.066 1.00 96.38 172 VAL A N 1
ATOM 1355 C CA . VAL A 1 172 ? 11.182 10.425 -3.980 1.00 96.38 172 VAL A CA 1
ATOM 1356 C C . VAL A 1 172 ? 12.494 9.677 -3.769 1.00 96.38 172 VAL A C 1
ATOM 1358 O O . VAL A 1 172 ? 13.113 9.264 -4.743 1.00 96.38 172 VAL A O 1
ATOM 1361 N N . SER A 1 173 ? 12.897 9.434 -2.519 1.00 96.94 173 SER A N 1
ATOM 1362 C CA . SER A 1 173 ? 14.108 8.660 -2.229 1.00 96.94 173 SER A CA 1
ATOM 1363 C C . SER A 1 173 ? 14.047 7.251 -2.825 1.00 96.94 173 SER A C 1
ATOM 1365 O O . SER A 1 173 ? 15.023 6.812 -3.426 1.00 96.94 173 SER A O 1
ATOM 1367 N N . GLN A 1 174 ? 12.910 6.557 -2.720 1.00 96.19 174 GLN A N 1
ATOM 1368 C CA . GLN A 1 174 ? 12.747 5.234 -3.330 1.00 96.19 174 GLN A CA 1
ATOM 1369 C C . GLN A 1 174 ? 12.764 5.288 -4.860 1.00 96.19 174 GLN A C 1
ATOM 1371 O O . GLN A 1 174 ? 13.351 4.409 -5.489 1.00 96.19 174 GLN A O 1
ATOM 1376 N N . LEU A 1 175 ? 12.139 6.306 -5.460 1.00 94.00 175 LEU A N 1
ATOM 1377 C CA . LEU A 1 175 ? 12.143 6.496 -6.912 1.00 94.00 175 LEU A CA 1
ATOM 1378 C C . LEU A 1 175 ? 13.559 6.738 -7.447 1.00 94.00 175 LEU A C 1
ATOM 1380 O O . LEU A 1 175 ? 13.925 6.144 -8.457 1.00 94.00 175 LEU A O 1
ATOM 1384 N N . LEU A 1 176 ? 14.355 7.563 -6.760 1.00 94.81 176 LEU A N 1
ATOM 1385 C CA . LEU A 1 176 ? 15.746 7.836 -7.132 1.00 94.81 176 LEU A CA 1
ATOM 1386 C C . LEU A 1 176 ? 16.602 6.570 -7.067 1.00 94.81 176 LEU A C 1
ATOM 1388 O O . LEU A 1 176 ? 17.243 6.231 -8.056 1.00 94.81 176 LEU A O 1
ATOM 1392 N N . VAL A 1 177 ? 16.528 5.822 -5.961 1.00 94.06 177 VAL A N 1
ATOM 1393 C CA . VAL A 1 177 ? 17.258 4.550 -5.812 1.00 94.06 177 VAL A CA 1
ATOM 1394 C C . VAL A 1 177 ? 16.895 3.573 -6.932 1.00 94.06 177 VAL A C 1
ATOM 1396 O O . VAL A 1 177 ? 17.774 2.968 -7.537 1.00 94.06 177 VAL A O 1
ATOM 1399 N N . ARG A 1 178 ? 15.606 3.444 -7.275 1.00 90.50 178 ARG A N 1
ATOM 1400 C CA . ARG A 1 178 ? 15.186 2.577 -8.388 1.00 90.50 178 ARG A CA 1
ATOM 1401 C C . ARG A 1 178 ? 15.659 3.066 -9.751 1.00 90.50 178 ARG A C 1
ATOM 1403 O O . ARG A 1 178 ? 15.960 2.239 -10.608 1.00 90.50 178 ARG A O 1
ATOM 1410 N N . ALA A 1 179 ? 15.699 4.376 -9.973 1.00 89.19 179 ALA A N 1
ATOM 1411 C CA . ALA A 1 179 ? 16.211 4.939 -11.215 1.00 89.19 179 ALA A CA 1
ATOM 1412 C C . ALA A 1 179 ? 17.714 4.655 -11.377 1.00 89.19 179 ALA A C 1
ATOM 1414 O O . ALA A 1 179 ? 18.145 4.277 -12.466 1.00 89.19 179 ALA A O 1
ATOM 1415 N N . GLU A 1 180 ? 18.487 4.774 -10.296 1.00 90.62 180 GLU A N 1
ATOM 1416 C CA . GLU A 1 180 ? 19.912 4.425 -10.263 1.00 90.62 180 GLU A CA 1
ATOM 1417 C C . GLU A 1 180 ? 20.133 2.931 -10.545 1.00 90.62 180 GLU A C 1
ATOM 1419 O O . GLU A 1 180 ? 20.911 2.587 -11.434 1.00 90.62 180 GLU A O 1
ATOM 1424 N N . GLU A 1 181 ? 19.397 2.043 -9.867 1.00 90.06 181 GLU A N 1
ATOM 1425 C CA . GLU A 1 181 ? 19.458 0.590 -10.102 1.00 90.06 181 GLU A CA 1
ATOM 1426 C C . GLU A 1 181 ? 19.145 0.237 -11.569 1.00 90.06 181 GLU A C 1
ATOM 1428 O O . GLU A 1 181 ? 19.891 -0.507 -12.207 1.00 90.06 181 GLU A O 1
ATOM 1433 N N . ALA A 1 182 ? 18.096 0.830 -12.148 1.00 85.62 182 ALA A N 1
ATOM 1434 C CA . ALA A 1 182 ? 17.719 0.594 -13.541 1.00 85.62 182 ALA A CA 1
ATOM 1435 C C . ALA A 1 182 ? 18.767 1.110 -14.548 1.00 85.62 182 ALA A C 1
ATOM 1437 O O . ALA A 1 182 ? 18.959 0.506 -15.607 1.00 85.62 182 ALA A O 1
ATOM 1438 N N . ALA A 1 183 ? 19.449 2.218 -14.240 1.00 86.50 183 ALA A N 1
ATOM 1439 C CA . ALA A 1 183 ? 20.531 2.737 -15.073 1.00 86.50 183 ALA A CA 1
ATOM 1440 C C . ALA A 1 183 ? 21.732 1.778 -15.090 1.00 86.50 183 ALA A C 1
ATOM 1442 O O . ALA A 1 183 ? 22.269 1.502 -16.163 1.00 86.50 183 ALA A O 1
ATOM 1443 N N . ILE A 1 184 ? 22.090 1.220 -13.927 1.00 88.88 184 ILE A N 1
ATOM 1444 C CA . ILE A 1 184 ? 23.178 0.242 -13.779 1.00 88.88 184 ILE A CA 1
ATOM 1445 C C . ILE A 1 184 ? 22.860 -1.054 -14.542 1.00 88.88 184 ILE A C 1
ATOM 1447 O O . ILE A 1 184 ? 23.699 -1.545 -15.300 1.00 88.88 184 ILE A O 1
ATOM 1451 N N . GLU A 1 185 ? 21.638 -1.584 -14.406 1.00 84.06 185 GLU A N 1
ATOM 1452 C CA . GLU A 1 185 ? 21.186 -2.764 -15.162 1.00 84.06 185 GLU A CA 1
ATOM 1453 C C . GLU A 1 185 ? 21.266 -2.542 -16.681 1.00 84.06 185 GLU A C 1
ATOM 1455 O O . GLU A 1 185 ? 21.654 -3.433 -17.438 1.00 84.06 185 GLU A O 1
ATOM 1460 N N . SER A 1 186 ? 20.912 -1.340 -17.143 1.00 77.44 186 SER A N 1
ATOM 1461 C CA . SER A 1 186 ? 20.959 -0.972 -18.561 1.00 77.44 186 SER A CA 1
ATOM 1462 C C . SER A 1 186 ? 22.390 -0.860 -19.096 1.00 77.44 186 SER A C 1
ATOM 1464 O O . SER A 1 186 ? 22.641 -1.249 -20.236 1.00 77.44 186 SER A O 1
ATOM 1466 N N . SER A 1 187 ? 23.340 -0.363 -18.294 1.00 78.06 187 SER A N 1
ATOM 1467 C CA . SER A 1 187 ? 24.757 -0.332 -18.681 1.00 78.06 187 SER A CA 1
ATOM 1468 C C . SER A 1 187 ? 25.392 -1.722 -18.711 1.00 78.06 187 SER A C 1
ATOM 1470 O O . SER A 1 187 ? 26.115 -2.019 -19.654 1.00 78.06 187 SER A O 1
ATOM 1472 N N . ALA A 1 188 ? 25.070 -2.594 -17.750 1.00 74.62 188 ALA A N 1
ATOM 1473 C CA . ALA A 1 188 ? 25.626 -3.948 -17.686 1.00 74.62 188 ALA A CA 1
ATOM 1474 C C . ALA A 1 188 ? 25.186 -4.828 -18.873 1.00 74.62 188 ALA A C 1
ATOM 1476 O O . ALA A 1 188 ? 25.968 -5.621 -19.387 1.00 74.62 188 ALA A O 1
ATOM 1477 N N . ASN A 1 189 ? 23.957 -4.647 -19.367 1.00 64.25 189 ASN A N 1
ATOM 1478 C CA . ASN A 1 189 ? 23.446 -5.370 -20.539 1.00 64.25 189 ASN A CA 1
ATOM 1479 C C . ASN A 1 189 ? 24.061 -4.926 -21.880 1.00 64.25 189 ASN A C 1
ATOM 1481 O O . ASN A 1 189 ? 23.755 -5.531 -22.902 1.00 64.25 189 ASN A O 1
ATOM 1485 N N . LYS A 1 190 ? 24.876 -3.862 -21.909 1.00 60.16 190 LYS A N 1
ATOM 1486 C CA . LYS A 1 190 ? 25.575 -3.396 -23.121 1.00 60.16 190 LYS A CA 1
ATOM 1487 C C . LYS A 1 190 ? 27.010 -3.920 -23.235 1.00 60.16 190 LYS A C 1
ATOM 1489 O O . LYS A 1 190 ? 27.652 -3.658 -24.247 1.00 60.16 190 LYS A O 1
ATOM 1494 N N . GLU A 1 191 ? 27.517 -4.606 -22.210 1.00 51.75 191 GLU A N 1
ATOM 1495 C CA . GLU A 1 191 ? 28.901 -5.102 -22.143 1.00 51.75 191 GLU A CA 1
ATOM 1496 C C . GLU A 1 191 ? 29.049 -6.594 -22.515 1.00 51.75 191 GLU A C 1
ATOM 1498 O O . GLU A 1 191 ? 30.143 -7.147 -22.401 1.00 51.75 191 GLU A O 1
ATOM 1503 N N . PHE A 1 192 ? 27.982 -7.230 -23.014 1.00 44.12 192 PHE A N 1
ATOM 1504 C CA . PHE A 1 192 ? 27.959 -8.591 -23.570 1.00 44.12 192 PHE A CA 1
ATOM 1505 C C . PHE A 1 192 ? 27.306 -8.597 -24.956 1.00 44.12 192 PHE A C 1
ATOM 1507 O O . PHE A 1 192 ? 27.631 -9.516 -25.742 1.00 44.12 192 PHE A O 1
#

pLDDT: mean 82.8, std 12.5, range [39.91, 97.12]

Solvent-accessible surface area (backbone atoms only — not comparable to full-atom values): 10889 Å² total; per-residue (Å²): 134,82,80,54,67,70,60,52,53,52,52,52,55,61,71,69,47,54,74,66,56,52,49,51,55,48,48,55,42,48,78,33,78,54,34,67,54,49,48,52,48,45,55,66,58,39,48,69,70,39,57,88,73,52,55,73,64,57,42,49,70,50,59,48,38,53,54,60,74,31,48,48,64,59,45,48,67,57,47,60,62,53,56,72,58,87,55,99,43,77,66,59,37,50,55,45,42,54,50,44,54,52,48,48,43,47,33,41,60,76,61,43,19,58,35,49,43,52,48,55,50,54,56,64,45,78,79,44,93,82,68,79,52,69,72,54,54,52,49,52,52,52,51,51,50,51,61,68,41,46,36,78,54,45,58,94,88,50,63,70,64,46,36,59,71,49,32,50,52,51,50,51,53,34,49,50,54,47,51,52,54,52,52,50,55,58,55,59,68,71,78,118

Foldseek 3Di:
DDDDPVVVVVVVVLVPDDPVVVVVVLC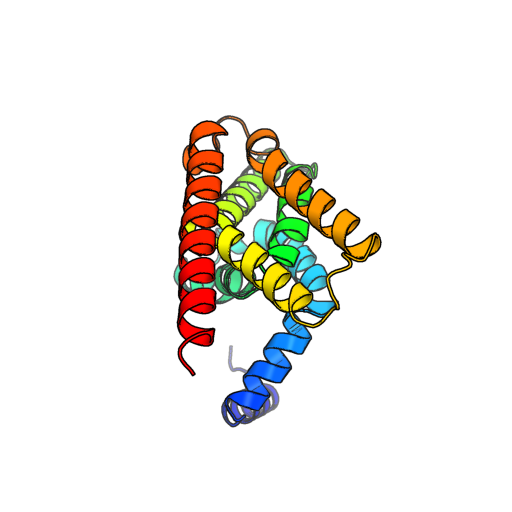CCQVHPNLLVVLCCCLPPCQLPPPVPDDPVCCVVPVLCSLQSHQLLSSLVSLLVQLVDDDPDPVSNVSSLLVSLVSCCVRVQVSVNLLSVVVVVVVVCVPDDNDDDPVNVVSVVVSVVSLQCQLVSRDDVRPPCSHNVNVVVRSVVSVVVSVVVVVVVVVVVVVD

Secondary structure (DSSP, 8-state):
-PPPHHHHHHHHHHHTS-HHHHHHHHHHHHSSTHHHHHHHHIIIIIIHHTTTTS-HHHIIIIIIHHHHTS-HHHHHHHHHHHTT---SSHHHHHHHHHHHHHHHIIIIIIT-HHHHHHHHHHHHHHTS-S---HHHHHHHHHHHHHHHTHHHHSPTT--GGGSHHHHHHHHHHHHHHHHHHHHHHHHHTT--

Radius of gyration: 19.19 Å; Cα contacts (8 Å, |Δi|>4): 122; chains: 1; bounding box: 49×51×50 Å